Protein AF-A0A958NCA3-F1 (afdb_monomer_lite)

Radius of gyration: 17.88 Å; chains: 1; bounding box: 48×38×48 Å

Sequence (189 aa):
LIYPGIFGGVVDKSASILGFCKSLDVYLEKIFINKKFFNNLEKNGRQFQNLLHQLGLGGDSVDATRLLSQLQLSSVFDVSQFPFHKLKLIADEILSGRMLRHRFKSIDGLRAWGLILVLYSRKVIPNQSALVPFEGLSDIAIADIGKRMMILQDLRNPAAHRQTVFDMGAVVTVRKEVFSLLHLLTPKS

Secondary structure (DSSP, 8-state):
----SSS-TTS--HHHHHHHHHHHHHHHIIIIIIIIIHHHHHHHHHHHHHHHHHTTTTSSS--HHHHHHHTT-TTT--TTTS-HHHHHHHHHHHHTTHHHHSHHHHHTTTHHHHHHHHHHGGGTSTTPPPSS--TT--HHHHHHHHHHHHHHHHHHHHHHTT-SPPPHHHHHHHHHHHHHHHHHHS---

Foldseek 3Di:
DDDPPPDPQQDFCLVLLLVLLVVLLVCLCVPACVPFVLVLCVVPLVVLLVLCVLLVLPDPDHPQVSNCVLLVNVVPDDSVQQCSVLVSLLSCCSNVVVCNVPVVVSCVVSRLPNVLCQQSSCRNDPPGGRSTDDPPDDNNRSSVLSSLSSVSVVVSVCSVVVVDGDGVVVSVVSNVSSVVSVVVSDDDD

Structure (mmCIF, N/CA/C/O backbone):
data_AF-A0A958NCA3-F1
#
_entry.id   AF-A0A958NCA3-F1
#
loop_
_atom_site.group_PDB
_atom_site.id
_atom_site.type_symbol
_atom_site.label_atom_id
_atom_site.label_alt_id
_atom_site.label_comp_id
_atom_site.label_asym_id
_atom_site.label_entity_id
_atom_site.label_seq_id
_atom_site.pdbx_PDB_ins_code
_atom_site.Cartn_x
_atom_site.Cartn_y
_atom_site.Cartn_z
_atom_site.occupancy
_atom_site.B_iso_or_equiv
_atom_site.auth_seq_id
_atom_site.auth_comp_id
_atom_site.auth_asym_id
_atom_site.auth_atom_id
_atom_site.pdbx_PDB_model_num
ATOM 1 N N . LEU A 1 1 ? 27.061 11.768 -12.990 1.00 36.94 1 LEU A N 1
ATOM 2 C CA . LEU A 1 1 ? 27.813 10.774 -13.789 1.00 36.94 1 LEU A CA 1
ATOM 3 C C . LEU A 1 1 ? 26.827 9.980 -14.637 1.00 36.94 1 LEU A C 1
ATOM 5 O O . LEU A 1 1 ? 26.181 9.075 -14.130 1.00 36.94 1 LEU A O 1
ATOM 9 N N . ILE A 1 2 ? 26.643 10.386 -15.893 1.00 40.09 2 ILE A N 1
ATOM 10 C CA . ILE A 1 2 ? 25.838 9.673 -16.892 1.00 40.09 2 ILE A CA 1
ATOM 11 C C . ILE A 1 2 ? 26.829 9.307 -17.996 1.00 40.09 2 ILE A C 1
ATOM 13 O O . ILE A 1 2 ? 27.334 10.204 -18.660 1.00 40.09 2 ILE A O 1
ATOM 17 N N . TYR A 1 3 ? 27.144 8.021 -18.145 1.00 43.12 3 TYR A N 1
ATOM 18 C CA . TYR A 1 3 ? 27.859 7.490 -19.307 1.00 43.12 3 TYR A CA 1
ATOM 19 C C . TYR A 1 3 ? 26.818 6.837 -20.225 1.00 43.12 3 TYR A C 1
ATOM 21 O O . TYR A 1 3 ? 26.385 5.722 -19.931 1.00 43.12 3 TYR A O 1
ATOM 29 N N . PRO A 1 4 ? 26.373 7.498 -21.311 1.00 45.25 4 PRO A N 1
ATOM 30 C CA . PRO A 1 4 ? 25.358 6.941 -22.203 1.00 45.25 4 PRO A CA 1
ATOM 31 C C . PRO A 1 4 ? 25.935 5.960 -23.237 1.00 45.25 4 PRO A C 1
ATOM 33 O O . PRO A 1 4 ? 25.169 5.323 -23.946 1.00 45.25 4 PRO A O 1
ATOM 36 N N . GLY A 1 5 ? 27.264 5.836 -23.349 1.00 44.22 5 GLY A N 1
ATOM 37 C CA . GLY A 1 5 ? 27.909 5.151 -24.479 1.00 44.22 5 GLY A CA 1
ATOM 38 C C . GLY A 1 5 ? 28.296 3.682 -24.280 1.00 44.22 5 GLY A C 1
ATOM 39 O O . GLY A 1 5 ? 28.650 3.036 -25.256 1.00 44.22 5 GLY A O 1
ATOM 40 N N . ILE A 1 6 ? 28.264 3.138 -23.056 1.00 48.97 6 ILE A N 1
ATOM 41 C CA . ILE A 1 6 ? 28.823 1.792 -22.781 1.00 48.97 6 ILE A CA 1
ATOM 42 C C . ILE A 1 6 ? 27.760 0.686 -22.854 1.00 48.97 6 ILE A C 1
ATOM 44 O O . ILE A 1 6 ? 28.067 -0.465 -23.146 1.00 48.97 6 ILE A O 1
ATOM 48 N N . PHE A 1 7 ? 26.488 1.020 -22.644 1.00 48.41 7 PHE A N 1
ATOM 49 C CA . PHE A 1 7 ? 25.401 0.049 -22.700 1.00 48.41 7 PHE A CA 1
ATOM 50 C C . PHE A 1 7 ? 24.539 0.352 -23.922 1.00 48.41 7 PHE A C 1
ATOM 52 O O . PHE A 1 7 ? 23.691 1.241 -23.864 1.00 48.41 7 PHE A O 1
ATOM 59 N N . GLY A 1 8 ? 24.775 -0.371 -25.021 1.00 43.84 8 GLY A N 1
ATOM 60 C CA . GLY A 1 8 ? 23.938 -0.304 -26.221 1.00 43.84 8 GLY A CA 1
ATOM 61 C C . GLY A 1 8 ? 22.453 -0.530 -25.904 1.00 43.84 8 GLY A C 1
ATOM 62 O O . GLY A 1 8 ? 22.105 -1.034 -24.832 1.00 43.84 8 GLY A O 1
ATOM 63 N N . GLY A 1 9 ? 21.568 -0.187 -26.844 1.00 50.69 9 GLY A N 1
ATOM 64 C CA . GLY A 1 9 ? 20.101 -0.259 -26.703 1.00 50.69 9 GLY A CA 1
ATOM 65 C C . GLY A 1 9 ? 19.497 -1.645 -26.407 1.00 50.69 9 GLY A C 1
ATOM 66 O O . GLY A 1 9 ? 18.285 -1.789 -26.457 1.00 50.69 9 GLY A O 1
ATOM 67 N N . VAL A 1 10 ? 20.324 -2.648 -26.094 1.00 54.56 10 VAL A N 1
ATOM 68 C CA . VAL A 1 10 ? 19.975 -4.060 -25.856 1.00 54.56 10 VAL A CA 1
ATOM 69 C C . VAL A 1 10 ? 20.205 -4.476 -24.388 1.00 54.56 10 VAL A C 1
ATOM 71 O O . VAL A 1 10 ? 19.989 -5.624 -24.018 1.00 54.56 10 VAL A O 1
ATOM 74 N N . VAL A 1 11 ? 20.660 -3.570 -23.513 1.00 63.25 11 VAL A N 1
ATOM 75 C CA . VAL A 1 11 ? 20.931 -3.909 -22.103 1.00 63.25 11 VAL A CA 1
ATOM 76 C C . VAL A 1 11 ? 19.680 -3.760 -21.251 1.00 63.25 11 VAL A C 1
ATOM 78 O O . VAL A 1 11 ? 19.199 -2.642 -21.065 1.00 63.25 11 VAL A O 1
ATOM 81 N N . ASP A 1 12 ? 19.220 -4.876 -20.683 1.00 69.25 12 ASP A N 1
ATOM 82 C CA . ASP A 1 12 ? 18.083 -4.921 -19.765 1.00 69.25 12 ASP A CA 1
ATOM 83 C C . ASP A 1 12 ? 18.263 -3.941 -18.594 1.00 69.25 12 ASP A C 1
ATOM 85 O O . ASP A 1 12 ? 19.230 -3.996 -17.827 1.00 69.25 12 ASP A O 1
ATOM 89 N N . LYS A 1 13 ? 17.307 -3.018 -18.465 1.00 77.31 13 LYS A N 1
ATOM 90 C CA . LYS A 1 13 ? 17.281 -1.995 -17.417 1.00 77.31 13 LYS A CA 1
ATOM 91 C C . LYS A 1 13 ? 16.431 -2.381 -16.209 1.00 77.31 13 LYS A C 1
ATOM 93 O O . LYS A 1 13 ? 16.212 -1.538 -15.334 1.00 77.31 13 LYS A O 1
ATOM 98 N N . SER A 1 14 ? 16.016 -3.645 -16.099 1.00 80.62 14 SER A N 1
ATOM 99 C CA . SER A 1 14 ? 15.286 -4.186 -14.946 1.00 80.62 14 SER A CA 1
ATOM 100 C C . SER A 1 14 ? 15.934 -3.813 -13.611 1.00 80.62 14 SER A C 1
ATOM 102 O O . SER A 1 14 ? 15.245 -3.375 -12.694 1.00 80.62 14 SER A O 1
ATOM 104 N N . ALA A 1 15 ? 17.267 -3.872 -13.506 1.00 82.69 15 ALA A N 1
ATOM 105 C CA . ALA A 1 15 ? 17.984 -3.487 -12.286 1.00 82.69 15 ALA A CA 1
ATOM 106 C C . ALA A 1 15 ? 17.726 -2.024 -11.866 1.00 82.69 15 ALA A C 1
ATOM 108 O O . ALA A 1 15 ? 17.595 -1.735 -10.676 1.00 82.69 15 ALA A O 1
ATOM 109 N N . SER A 1 16 ? 17.601 -1.102 -12.825 1.00 84.19 16 SER A N 1
ATOM 110 C CA . SER A 1 16 ? 17.278 0.302 -12.548 1.00 84.19 16 SER A CA 1
ATOM 111 C C . SER A 1 16 ? 15.835 0.470 -12.072 1.00 84.19 16 SER A C 1
ATOM 113 O O . SER A 1 16 ? 15.602 1.180 -11.094 1.00 84.19 16 SER A O 1
ATOM 115 N N . ILE A 1 17 ? 14.877 -0.217 -12.707 1.00 84.50 17 ILE A N 1
ATOM 116 C CA . ILE A 1 17 ? 13.465 -0.234 -12.285 1.00 84.50 17 ILE A CA 1
ATOM 117 C C . ILE A 1 17 ? 13.345 -0.749 -10.846 1.00 84.50 17 ILE A C 1
ATOM 119 O O . ILE A 1 17 ? 12.720 -0.101 -10.002 1.00 84.50 17 ILE A O 1
ATOM 123 N N . LEU A 1 18 ? 14.011 -1.871 -10.545 1.00 83.81 18 LEU A N 1
ATOM 124 C CA . LEU A 1 18 ? 14.068 -2.454 -9.204 1.00 83.81 18 LEU A CA 1
ATOM 125 C C . LEU A 1 18 ? 14.658 -1.475 -8.182 1.00 83.81 18 LEU A C 1
ATOM 127 O O . LEU A 1 18 ? 14.093 -1.315 -7.102 1.00 83.81 18 LEU A O 1
ATOM 131 N N . GLY A 1 19 ? 15.757 -0.799 -8.526 1.00 83.62 19 GLY A N 1
ATOM 132 C CA . GLY A 1 19 ? 16.418 0.174 -7.653 1.00 83.62 19 GLY A CA 1
ATOM 133 C C . GLY A 1 19 ? 15.531 1.368 -7.288 1.00 83.62 19 GLY A C 1
ATOM 134 O O . GLY A 1 19 ? 15.454 1.751 -6.116 1.00 83.62 19 GLY A O 1
ATOM 135 N N . PHE A 1 20 ? 14.813 1.934 -8.264 1.00 86.12 20 PHE A N 1
ATOM 136 C CA . PHE A 1 20 ? 13.888 3.042 -8.009 1.00 86.12 20 PHE A CA 1
ATOM 137 C C . PHE A 1 20 ? 12.702 2.608 -7.145 1.00 86.12 20 PHE A C 1
ATOM 139 O O . PHE A 1 20 ? 12.427 3.251 -6.132 1.00 86.12 20 PHE A O 1
ATOM 146 N N . CYS A 1 21 ? 12.054 1.488 -7.475 1.00 84.19 21 CYS A N 1
ATOM 147 C CA . CYS A 1 21 ? 10.933 0.981 -6.680 1.00 84.19 21 CYS A CA 1
ATOM 148 C C . CYS A 1 21 ? 11.369 0.655 -5.241 1.00 84.19 21 CYS A C 1
ATOM 150 O O . CYS A 1 21 ? 10.704 1.049 -4.284 1.00 84.19 21 CYS A O 1
ATOM 152 N N . LYS A 1 22 ? 12.549 0.039 -5.065 1.00 81.94 22 LYS A N 1
ATOM 153 C CA . LYS A 1 22 ? 13.079 -0.287 -3.734 1.00 81.94 22 LYS A CA 1
ATOM 154 C C . LYS A 1 22 ? 13.387 0.956 -2.900 1.00 81.94 22 LYS A C 1
ATOM 156 O O . LYS A 1 22 ? 13.281 0.912 -1.678 1.00 81.94 22 LYS A O 1
ATOM 161 N N . SER A 1 23 ? 13.750 2.068 -3.534 1.00 82.12 23 SER A N 1
ATOM 162 C CA . SER A 1 23 ? 14.009 3.328 -2.831 1.00 82.12 23 SER A CA 1
ATOM 163 C C . SER A 1 23 ? 12.732 3.894 -2.198 1.00 82.12 23 SER A C 1
ATOM 165 O O . SER A 1 23 ? 12.762 4.320 -1.043 1.00 82.12 23 SER A O 1
ATOM 167 N N . LEU A 1 24 ? 11.599 3.824 -2.909 1.00 80.25 24 LEU A N 1
ATOM 168 C CA . LEU A 1 24 ? 10.286 4.179 -2.363 1.00 80.25 24 LEU A CA 1
ATOM 169 C C . LEU A 1 24 ? 9.891 3.251 -1.203 1.00 80.25 24 LEU A C 1
ATOM 171 O O . LEU A 1 24 ? 9.463 3.727 -0.152 1.00 80.25 24 LEU A O 1
ATOM 175 N N . ASP A 1 25 ? 10.112 1.943 -1.356 1.00 77.62 25 ASP A N 1
ATOM 176 C CA . ASP A 1 25 ? 9.843 0.956 -0.304 1.00 77.62 25 ASP A CA 1
ATOM 177 C C . ASP A 1 25 ? 10.636 1.236 0.977 1.00 77.62 25 ASP A C 1
ATOM 179 O O . ASP A 1 25 ? 10.085 1.187 2.076 1.00 77.62 25 ASP A O 1
ATOM 183 N N . VAL A 1 26 ? 11.936 1.514 0.844 1.00 79.25 26 VAL A N 1
ATOM 184 C CA . VAL A 1 26 ? 12.819 1.813 1.981 1.00 79.25 26 VAL A CA 1
ATOM 185 C C . VAL A 1 26 ? 12.400 3.113 2.660 1.00 79.25 26 VAL A C 1
ATOM 187 O O . VAL A 1 26 ? 12.429 3.197 3.889 1.00 79.25 26 VAL A O 1
ATOM 190 N N . TYR A 1 27 ? 11.996 4.121 1.885 1.00 79.56 27 TYR A N 1
ATOM 191 C CA . TYR A 1 27 ? 11.490 5.374 2.432 1.00 79.56 27 TYR A CA 1
ATOM 192 C C . TYR A 1 27 ? 10.228 5.147 3.274 1.00 79.56 27 TYR A C 1
ATOM 194 O O . TYR A 1 27 ? 10.189 5.531 4.445 1.00 79.56 27 TYR A O 1
ATOM 202 N N . LEU A 1 28 ? 9.226 4.463 2.715 1.00 76.12 28 LEU A N 1
ATOM 203 C CA . LEU A 1 28 ? 7.973 4.160 3.408 1.00 76.12 28 LEU A CA 1
ATOM 204 C C . LEU A 1 28 ? 8.197 3.316 4.661 1.00 76.12 28 LEU A C 1
ATOM 206 O O . LEU A 1 28 ? 7.620 3.602 5.711 1.00 76.12 28 LEU A O 1
ATOM 210 N N . GLU A 1 29 ? 9.076 2.319 4.573 1.00 76.62 29 GLU A N 1
ATOM 211 C CA . GLU A 1 29 ? 9.453 1.483 5.708 1.00 76.62 29 GLU A CA 1
ATOM 212 C C . GLU A 1 29 ? 10.045 2.316 6.851 1.00 76.62 29 GLU A C 1
ATOM 214 O O . GLU A 1 29 ? 9.583 2.238 7.993 1.00 76.62 29 GLU A O 1
ATOM 219 N N . LYS A 1 30 ? 11.044 3.150 6.544 1.00 76.19 30 LYS A N 1
ATOM 220 C CA . LYS A 1 30 ? 11.762 3.940 7.551 1.00 76.19 30 LYS A CA 1
ATOM 221 C C . LYS A 1 30 ? 10.918 5.057 8.150 1.00 76.19 30 LYS A C 1
ATOM 223 O O . LYS A 1 30 ? 11.012 5.306 9.352 1.00 76.19 30 LYS A O 1
ATOM 228 N N . ILE A 1 31 ? 10.152 5.764 7.325 1.00 73.19 31 ILE A N 1
ATOM 229 C CA . ILE A 1 31 ? 9.447 6.975 7.750 1.00 73.19 31 ILE A CA 1
ATOM 230 C C . ILE A 1 31 ? 8.077 6.646 8.316 1.00 73.19 31 ILE A C 1
ATOM 232 O O . ILE A 1 31 ? 7.736 7.142 9.387 1.00 73.19 31 ILE A O 1
ATOM 236 N N . PHE A 1 32 ? 7.303 5.803 7.639 1.00 74.44 32 PHE A N 1
ATOM 237 C CA . PHE A 1 32 ? 5.927 5.560 8.040 1.00 74.44 32 PHE A CA 1
ATOM 238 C C . PHE A 1 32 ? 5.779 4.272 8.839 1.00 74.44 32 PHE A C 1
ATOM 240 O O . PHE A 1 32 ? 5.205 4.280 9.929 1.00 74.44 32 PHE A O 1
ATOM 247 N N . ILE A 1 33 ? 6.297 3.157 8.325 1.00 75.81 33 ILE A N 1
ATOM 248 C CA . ILE A 1 33 ? 5.959 1.851 8.887 1.00 75.81 33 ILE A CA 1
ATOM 249 C C . ILE A 1 33 ? 6.593 1.660 10.269 1.00 75.81 33 ILE A C 1
ATOM 251 O O . ILE A 1 33 ? 5.894 1.385 11.246 1.00 75.81 33 ILE A O 1
ATOM 255 N N . ASN A 1 34 ? 7.901 1.891 10.374 1.00 75.38 34 ASN A N 1
ATOM 256 C CA . ASN A 1 34 ? 8.626 1.699 11.628 1.00 75.38 34 ASN A CA 1
ATOM 257 C C . ASN A 1 34 ? 8.294 2.758 12.685 1.00 75.38 34 ASN A C 1
ATOM 259 O O . ASN A 1 34 ? 8.279 2.443 13.870 1.00 75.38 34 ASN A O 1
ATOM 263 N N . LYS A 1 35 ? 8.005 4.004 12.285 1.00 75.00 35 LYS A N 1
ATOM 264 C CA . LYS A 1 35 ? 7.755 5.095 13.245 1.00 75.00 35 LYS A CA 1
ATOM 265 C C . LYS A 1 35 ? 6.288 5.267 13.625 1.00 75.00 35 LYS A C 1
ATOM 267 O O . LYS A 1 35 ? 6.004 5.607 14.770 1.00 75.00 35 LYS A O 1
ATOM 272 N N . LYS A 1 36 ? 5.357 5.091 12.684 1.00 77.38 36 LYS A N 1
ATOM 273 C CA . LYS A 1 36 ? 3.929 5.361 12.908 1.00 77.38 36 LYS A CA 1
ATOM 274 C C . LYS A 1 36 ? 3.119 4.074 12.990 1.00 77.38 36 LYS A C 1
ATOM 276 O O . LYS A 1 36 ? 2.445 3.865 13.996 1.00 77.38 36 LYS A O 1
ATOM 281 N N . PHE A 1 37 ? 3.192 3.209 11.979 1.00 80.50 37 PHE A N 1
ATOM 282 C CA . PHE A 1 37 ? 2.320 2.032 11.904 1.00 80.50 37 PHE A CA 1
ATOM 283 C C . PHE A 1 37 ? 2.551 1.059 13.062 1.00 80.50 37 PHE A C 1
ATOM 285 O O . PHE A 1 37 ? 1.615 0.779 13.804 1.00 80.50 37 PHE A O 1
ATOM 292 N N . PHE A 1 38 ? 3.785 0.588 13.269 1.00 81.44 38 PHE A N 1
ATOM 293 C CA . PHE A 1 38 ? 4.045 -0.411 14.308 1.00 81.44 38 PHE A CA 1
ATOM 294 C C . PHE A 1 38 ? 3.796 0.089 15.720 1.00 81.44 38 PHE A C 1
ATOM 296 O O . PHE A 1 38 ? 3.167 -0.609 16.508 1.00 81.44 38 PHE A O 1
ATOM 303 N N . ASN A 1 39 ? 4.206 1.321 16.008 1.00 82.94 39 ASN A N 1
ATOM 304 C CA . ASN A 1 39 ? 3.958 1.936 17.306 1.00 82.94 39 ASN A CA 1
ATOM 305 C C . ASN A 1 39 ? 2.456 2.014 17.624 1.00 82.94 39 ASN A C 1
ATOM 307 O O . ASN A 1 39 ? 2.062 1.814 18.770 1.00 82.94 39 ASN A O 1
ATOM 311 N N . ASN A 1 40 ? 1.609 2.277 16.624 1.00 82.56 40 ASN A N 1
ATOM 312 C CA . ASN A 1 40 ? 0.157 2.252 16.806 1.00 82.56 40 ASN A CA 1
ATOM 313 C C . ASN A 1 40 ? -0.397 0.828 16.864 1.00 82.56 40 ASN A C 1
ATOM 315 O O . ASN A 1 40 ? -1.275 0.568 17.678 1.00 82.56 40 ASN A O 1
ATOM 319 N N . LEU A 1 41 ? 0.111 -0.097 16.048 1.00 83.75 41 LEU A N 1
ATOM 320 C CA . LEU A 1 41 ? -0.332 -1.490 16.054 1.00 83.75 41 LEU A CA 1
ATOM 321 C C . LEU A 1 41 ? -0.046 -2.176 17.398 1.00 83.75 41 LEU A C 1
ATOM 323 O O . LEU A 1 41 ? -0.879 -2.929 17.886 1.00 83.75 41 LEU A O 1
ATOM 327 N N . GLU A 1 42 ? 1.097 -1.895 18.022 1.00 86.50 42 GLU A N 1
ATOM 328 C CA . GLU A 1 42 ? 1.432 -2.401 19.358 1.00 86.50 42 GLU A CA 1
ATOM 329 C C . GLU A 1 42 ? 0.501 -1.845 20.437 1.00 86.50 42 GLU A C 1
ATOM 331 O O . GLU A 1 42 ? -0.006 -2.598 21.265 1.00 86.50 42 GLU A O 1
ATOM 336 N N . LYS A 1 43 ? 0.246 -0.531 20.412 1.00 86.19 43 LYS A N 1
ATOM 337 C CA . LYS A 1 43 ? -0.593 0.146 21.414 1.00 86.19 43 LYS A CA 1
ATOM 338 C C . LYS A 1 43 ? -2.076 -0.186 21.259 1.00 86.19 43 LYS A C 1
ATOM 340 O O . LYS A 1 43 ? -2.781 -0.342 22.249 1.00 86.19 43 LYS A O 1
ATOM 345 N N . ASN A 1 44 ? -2.539 -0.310 20.017 1.00 84.75 44 ASN A N 1
ATOM 346 C CA . ASN A 1 44 ? -3.953 -0.376 19.659 1.00 84.75 44 ASN A CA 1
ATOM 347 C C . ASN A 1 44 ? -4.329 -1.690 18.956 1.00 84.75 44 ASN A C 1
ATOM 349 O O . ASN A 1 44 ? -5.348 -1.747 18.271 1.00 84.75 44 ASN A O 1
ATOM 353 N N . GLY A 1 45 ? -3.545 -2.762 19.108 1.00 85.62 45 GLY A N 1
ATOM 354 C CA . GLY A 1 45 ? -3.705 -4.003 18.336 1.00 85.62 45 GLY A CA 1
ATOM 355 C C . GLY A 1 45 ? -5.124 -4.585 18.339 1.00 85.62 45 GLY A C 1
ATOM 356 O O . GLY A 1 45 ? -5.621 -4.997 17.295 1.00 85.62 45 GLY A O 1
ATOM 357 N N . ARG A 1 46 ? -5.834 -4.527 19.474 1.00 86.88 46 ARG A N 1
ATOM 358 C CA . ARG A 1 46 ? -7.247 -4.952 19.556 1.00 86.88 46 ARG A CA 1
ATOM 359 C C . ARG A 1 46 ? -8.177 -4.105 18.684 1.00 86.88 46 ARG A C 1
ATOM 361 O O . ARG A 1 46 ? -9.078 -4.641 18.054 1.00 86.88 46 ARG A O 1
ATOM 368 N N . GLN A 1 47 ? -7.955 -2.792 18.623 1.00 85.31 47 GLN A N 1
ATOM 369 C CA . GLN A 1 47 ? -8.746 -1.898 17.773 1.00 85.31 47 GLN A CA 1
ATOM 370 C C . GLN A 1 47 ? -8.509 -2.206 16.292 1.00 85.31 47 GLN A C 1
ATOM 372 O O . GLN A 1 47 ? -9.465 -2.241 15.523 1.00 85.31 47 GLN A O 1
ATOM 377 N N . PHE A 1 48 ? -7.264 -2.513 15.909 1.00 85.00 48 PHE A N 1
ATOM 378 C CA . PHE A 1 48 ? -6.950 -2.993 14.562 1.00 85.00 48 PHE A CA 1
ATOM 379 C C . PHE A 1 48 ? -7.689 -4.293 14.235 1.00 85.00 48 PHE A C 1
ATOM 381 O O . PHE A 1 48 ? -8.312 -4.389 13.184 1.00 85.00 48 PHE A O 1
ATOM 388 N N . GLN A 1 49 ? -7.657 -5.283 15.128 1.00 86.88 49 GLN A N 1
ATOM 389 C CA . GLN A 1 49 ? -8.345 -6.558 14.908 1.00 86.88 49 GLN A CA 1
ATOM 390 C C . GLN A 1 49 ? -9.861 -6.369 14.766 1.00 86.88 49 GLN A C 1
ATOM 392 O O . GLN A 1 49 ? -10.450 -6.864 13.807 1.00 86.88 49 GLN A O 1
ATOM 397 N N . ASN A 1 50 ? -10.482 -5.586 15.652 1.00 86.56 50 ASN A N 1
ATOM 398 C CA . ASN A 1 50 ? -11.913 -5.278 15.585 1.00 86.56 50 ASN A CA 1
ATOM 399 C C . ASN A 1 50 ? -12.294 -4.613 14.258 1.00 86.56 50 ASN A C 1
ATOM 401 O O . ASN A 1 50 ? -13.284 -4.990 13.635 1.00 86.56 50 ASN A O 1
ATOM 405 N N . LEU A 1 51 ? -11.483 -3.660 13.804 1.00 85.81 51 LEU A N 1
ATOM 406 C CA . LEU A 1 51 ? -11.688 -2.966 12.540 1.00 85.81 51 LEU A CA 1
ATOM 407 C C . LEU A 1 51 ? -11.603 -3.917 11.338 1.00 85.81 51 LEU A C 1
ATOM 409 O O . LEU A 1 51 ? -12.452 -3.877 10.451 1.00 85.81 51 LEU A O 1
ATOM 413 N N . LEU A 1 52 ? -10.623 -4.823 11.328 1.00 86.69 52 LEU A N 1
ATOM 414 C CA . LEU A 1 52 ? -10.497 -5.843 10.283 1.00 86.69 52 LEU A CA 1
ATOM 415 C C . LEU A 1 52 ? -11.687 -6.812 10.275 1.00 86.69 52 LEU A C 1
ATOM 417 O O . LEU A 1 52 ? -12.168 -7.181 9.202 1.00 86.69 52 LEU A O 1
ATOM 421 N N . HIS A 1 53 ? -12.203 -7.188 11.447 1.00 87.38 53 HIS A N 1
ATOM 422 C CA . HIS A 1 53 ? -13.416 -7.999 11.551 1.00 87.38 53 HIS A CA 1
ATOM 423 C C . HIS A 1 53 ? -14.655 -7.264 11.026 1.00 87.38 53 HIS A C 1
ATOM 425 O O . HIS A 1 53 ? -15.425 -7.855 10.273 1.00 87.38 53 HIS A O 1
ATOM 431 N N . GLN A 1 54 ? -14.827 -5.976 11.337 1.00 85.62 54 GLN A N 1
ATOM 432 C CA . GLN A 1 54 ? -15.937 -5.158 10.820 1.00 85.62 54 GLN A CA 1
ATOM 433 C C . GLN A 1 54 ? -15.904 -5.010 9.294 1.00 85.62 54 GLN A C 1
ATOM 435 O O . GLN A 1 54 ? -16.941 -5.061 8.625 1.00 85.62 54 GLN A O 1
ATOM 440 N N . LEU A 1 55 ? -14.701 -4.899 8.730 1.00 83.88 55 LEU A N 1
ATOM 441 C CA . LEU A 1 55 ? -14.481 -4.918 7.286 1.00 83.88 55 LEU A CA 1
ATOM 442 C C . LEU A 1 55 ? -14.745 -6.298 6.656 1.00 83.88 55 LEU A C 1
ATOM 444 O O . LEU A 1 55 ? -14.797 -6.425 5.436 1.00 83.88 55 LEU A O 1
ATOM 448 N N . GLY A 1 56 ? -14.962 -7.344 7.458 1.00 86.62 56 GLY A N 1
ATOM 449 C CA . GLY A 1 56 ? -15.152 -8.719 6.992 1.00 86.62 56 GLY A CA 1
ATOM 450 C C . GLY A 1 56 ? -13.872 -9.367 6.467 1.00 86.62 56 GLY A C 1
ATOM 451 O O . GLY A 1 56 ? -13.935 -10.361 5.756 1.00 86.62 56 GLY A O 1
ATOM 452 N N . LEU A 1 57 ? -12.701 -8.830 6.820 1.00 86.81 57 LEU A N 1
ATOM 453 C CA . LEU A 1 57 ? -11.408 -9.353 6.371 1.00 86.81 57 LEU A CA 1
ATOM 454 C C . LEU A 1 57 ? -10.941 -10.575 7.167 1.00 86.81 57 LEU A C 1
ATOM 456 O O . LEU A 1 57 ? -9.927 -11.167 6.819 1.00 86.81 57 LEU A O 1
ATOM 460 N N . GLY A 1 58 ? -11.670 -10.974 8.212 1.00 83.56 58 GLY A N 1
ATOM 461 C CA . GLY A 1 58 ? -11.380 -12.181 8.990 1.00 83.56 58 GLY A CA 1
ATOM 462 C C . GLY A 1 58 ? -11.938 -13.483 8.404 1.00 83.56 58 GLY A C 1
ATOM 463 O O . GLY A 1 58 ? -11.559 -14.543 8.884 1.00 83.56 58 GLY A O 1
ATOM 464 N N . GLY A 1 59 ? -12.819 -13.424 7.399 1.00 81.94 59 GLY A N 1
ATOM 465 C CA . GLY A 1 59 ? -13.429 -14.610 6.781 1.00 81.94 59 GLY A CA 1
ATOM 466 C C . GLY A 1 59 ? -12.611 -15.204 5.629 1.00 81.94 59 GLY A C 1
ATOM 467 O O . GLY A 1 59 ? -11.617 -14.617 5.201 1.00 81.94 59 GLY A O 1
ATOM 468 N N . ASP A 1 60 ? -13.054 -16.350 5.104 1.00 80.44 60 ASP A N 1
ATOM 469 C CA . ASP A 1 60 ? -12.392 -17.057 3.990 1.00 80.44 60 ASP A CA 1
ATOM 470 C C . ASP A 1 60 ? -12.542 -16.344 2.638 1.00 80.44 60 ASP A C 1
ATOM 472 O O . ASP A 1 60 ? -11.734 -16.532 1.731 1.00 80.44 60 ASP A O 1
ATOM 476 N N . SER A 1 61 ? -13.563 -15.495 2.499 1.00 81.38 61 SER A N 1
ATOM 477 C CA . SER A 1 61 ? -13.812 -14.707 1.292 1.00 81.38 61 SER A CA 1
ATOM 478 C C . SER A 1 61 ? -14.035 -13.235 1.625 1.00 81.38 61 SER A C 1
ATOM 480 O O . SER A 1 61 ? -14.531 -12.884 2.697 1.00 81.38 61 SER A O 1
ATOM 482 N N . VAL A 1 62 ? -13.637 -12.364 0.695 1.00 82.06 62 VAL A N 1
ATOM 483 C CA . VAL A 1 62 ? -13.798 -10.912 0.809 1.00 82.06 62 VAL A CA 1
ATOM 484 C C . VAL A 1 62 ? -14.883 -10.464 -0.161 1.00 82.06 62 VAL A C 1
ATOM 486 O O . VAL A 1 62 ? -14.719 -10.587 -1.373 1.00 82.06 62 VAL A O 1
ATOM 489 N N . ASP A 1 63 ? -15.969 -9.900 0.367 1.00 88.19 63 ASP A N 1
ATOM 490 C CA . ASP A 1 63 ? -16.956 -9.179 -0.442 1.00 88.19 63 ASP A CA 1
ATOM 491 C C . ASP A 1 63 ? -16.346 -7.854 -0.921 1.00 88.19 63 ASP A C 1
ATOM 493 O O . ASP A 1 63 ? -16.298 -6.856 -0.194 1.00 88.19 63 ASP A O 1
ATOM 497 N N . ALA A 1 64 ? -15.827 -7.884 -2.145 1.00 85.19 64 ALA A N 1
ATOM 498 C CA . ALA A 1 64 ? -15.065 -6.805 -2.750 1.00 85.19 64 ALA A CA 1
ATOM 499 C C . ALA A 1 64 ? -15.870 -5.506 -2.917 1.00 85.19 64 ALA A C 1
ATOM 501 O O . ALA A 1 64 ? -15.372 -4.418 -2.612 1.00 85.19 64 ALA A O 1
ATOM 502 N N . THR A 1 65 ? -17.120 -5.616 -3.370 1.00 88.00 65 THR A N 1
ATOM 503 C CA . THR A 1 65 ? -18.001 -4.466 -3.615 1.00 88.00 65 THR A CA 1
ATOM 504 C C . THR A 1 65 ? -18.374 -3.791 -2.303 1.00 88.00 65 THR A C 1
ATOM 506 O O . THR A 1 65 ? -18.227 -2.573 -2.164 1.00 88.00 65 THR A O 1
ATOM 509 N N . ARG A 1 66 ? -18.793 -4.582 -1.304 1.00 87.88 66 ARG A N 1
ATOM 510 C CA . ARG A 1 66 ? -19.115 -4.066 0.031 1.00 87.88 66 ARG A CA 1
ATOM 511 C C . ARG A 1 66 ? -17.904 -3.394 0.665 1.00 87.88 66 ARG A C 1
ATOM 513 O O . ARG A 1 66 ? -18.030 -2.302 1.213 1.00 87.88 66 ARG A O 1
ATOM 520 N N . LEU A 1 67 ? -16.732 -4.016 0.563 1.00 85.25 67 LEU A N 1
ATOM 521 C CA . LEU A 1 67 ? -15.507 -3.497 1.158 1.00 85.25 67 LEU A CA 1
ATOM 522 C C . LEU A 1 67 ? -15.076 -2.161 0.538 1.00 85.25 67 LEU A C 1
ATOM 524 O O . LEU A 1 67 ? -14.771 -1.227 1.277 1.00 85.25 67 LEU A O 1
ATOM 528 N N . LEU A 1 68 ? -15.106 -2.019 -0.791 1.00 83.88 68 LEU A N 1
ATOM 529 C CA . LEU A 1 68 ? -14.814 -0.732 -1.439 1.00 83.88 68 LEU A CA 1
ATOM 530 C C . LEU A 1 68 ? -15.790 0.364 -1.012 1.00 83.88 68 LEU A C 1
ATOM 532 O O . LEU A 1 68 ? -15.363 1.491 -0.749 1.00 83.88 68 LEU A O 1
ATOM 536 N N . SER A 1 69 ? -17.075 0.027 -0.886 1.00 83.56 69 SER A N 1
ATOM 537 C CA . SER A 1 69 ? -18.086 0.965 -0.399 1.00 83.56 69 SER A CA 1
ATOM 538 C C . SER A 1 69 ? -17.823 1.381 1.051 1.00 83.56 69 SER A C 1
ATOM 540 O O . SER A 1 69 ? -17.897 2.568 1.362 1.00 83.56 69 SER A O 1
ATOM 542 N N . GLN A 1 70 ? -17.484 0.437 1.937 1.00 81.88 70 GLN A N 1
ATOM 543 C CA . GLN A 1 70 ? -17.177 0.719 3.346 1.00 81.88 70 GLN A CA 1
ATOM 544 C C . GLN A 1 70 ? -15.922 1.584 3.509 1.00 81.88 70 GLN A C 1
ATOM 546 O O . GLN A 1 70 ? -15.875 2.447 4.383 1.00 81.88 70 GLN A O 1
ATOM 551 N N . LEU A 1 71 ? -14.923 1.388 2.647 1.00 78.38 71 LEU A N 1
ATOM 552 C CA . LEU A 1 71 ? -13.708 2.203 2.613 1.00 78.38 71 LEU A CA 1
ATOM 553 C C . LEU A 1 71 ? -13.908 3.553 1.896 1.00 78.38 71 LEU A C 1
ATOM 555 O O . LEU A 1 71 ? -12.991 4.371 1.892 1.00 78.38 71 LEU A O 1
ATOM 559 N N . GLN A 1 72 ? -15.089 3.800 1.311 1.00 77.81 72 GLN A N 1
ATOM 560 C CA . GLN A 1 72 ? -15.402 4.970 0.476 1.00 77.81 72 GLN A CA 1
ATOM 561 C C . GLN A 1 72 ? -14.437 5.139 -0.709 1.00 77.81 72 GLN A C 1
ATOM 563 O O . GLN A 1 72 ? -14.047 6.249 -1.066 1.00 77.81 72 GLN A O 1
ATOM 568 N N . LEU A 1 73 ? -14.044 4.020 -1.315 1.00 77.50 73 LEU A N 1
ATOM 569 C CA . LEU A 1 73 ? -13.070 3.964 -2.406 1.00 77.50 73 LEU A CA 1
ATOM 570 C C . LEU A 1 73 ? -13.698 3.719 -3.781 1.00 77.50 73 LEU A C 1
ATOM 572 O O . LEU A 1 73 ? -12.985 3.719 -4.782 1.00 77.50 73 LEU A O 1
ATOM 576 N N . SER A 1 74 ? -15.020 3.556 -3.844 1.00 81.31 74 SER A N 1
ATOM 577 C CA . SER A 1 74 ? -15.758 3.247 -5.076 1.00 81.31 74 SER A CA 1
ATOM 578 C C . SER A 1 74 ? -15.646 4.317 -6.169 1.00 81.31 74 SER A C 1
ATOM 580 O O . SER A 1 74 ? -15.915 4.022 -7.323 1.00 81.31 74 SER A O 1
ATOM 582 N N . SER A 1 75 ? -15.256 5.553 -5.837 1.00 80.25 75 SER A N 1
ATOM 583 C CA . SER A 1 75 ? -15.000 6.614 -6.825 1.00 80.25 75 SER A CA 1
ATOM 584 C C . SER A 1 75 ? -13.571 6.611 -7.381 1.00 80.25 75 SER A C 1
ATOM 586 O O . SER A 1 75 ? -13.285 7.346 -8.324 1.00 80.25 75 SER A O 1
ATOM 588 N N . VAL A 1 76 ? -12.664 5.824 -6.792 1.00 74.94 76 VAL A N 1
ATOM 589 C CA . VAL A 1 76 ? -11.230 5.808 -7.134 1.00 74.94 76 VAL A CA 1
ATOM 590 C C . VAL A 1 76 ? -10.800 4.468 -7.731 1.00 74.94 76 VAL A C 1
ATOM 592 O O . VAL A 1 76 ? -9.919 4.432 -8.601 1.00 74.94 76 VAL A O 1
ATOM 595 N N . PHE A 1 77 ? -11.416 3.378 -7.269 1.00 77.31 77 PHE A N 1
ATOM 596 C CA . PHE A 1 77 ? -11.093 2.016 -7.665 1.00 77.31 77 PHE A CA 1
ATOM 597 C C . PHE A 1 77 ? -12.321 1.250 -8.134 1.00 77.31 77 PHE A C 1
ATOM 599 O O . PHE A 1 77 ? -13.340 1.200 -7.444 1.00 77.31 77 PHE A O 1
ATOM 606 N N . ASP A 1 78 ? -12.137 0.537 -9.240 1.00 84.25 78 ASP A N 1
ATOM 607 C CA . ASP A 1 78 ? -12.988 -0.590 -9.593 1.00 84.25 78 ASP A CA 1
ATOM 608 C C . ASP A 1 78 ? -12.594 -1.835 -8.786 1.00 84.25 78 ASP A C 1
ATOM 610 O O . ASP A 1 78 ? -11.446 -1.996 -8.359 1.00 84.25 78 ASP A O 1
ATOM 614 N N . VAL A 1 79 ? -13.529 -2.777 -8.645 1.00 83.62 79 VAL A N 1
ATOM 615 C CA . VAL A 1 79 ? -13.287 -4.073 -7.984 1.00 83.62 79 VAL A CA 1
ATOM 616 C C . VAL A 1 79 ? -12.106 -4.827 -8.615 1.00 83.62 79 VAL A C 1
ATOM 618 O O . VAL A 1 79 ? -11.312 -5.442 -7.915 1.00 83.62 79 VAL A O 1
ATOM 621 N N . SER A 1 80 ? -11.923 -4.755 -9.931 1.00 81.75 80 SER A N 1
ATOM 622 C CA . SER A 1 80 ? -10.795 -5.421 -10.599 1.00 81.75 80 SER A CA 1
ATOM 623 C C . SER A 1 80 ? -9.440 -4.758 -10.325 1.00 81.75 80 SER A C 1
ATOM 625 O O . SER A 1 80 ? -8.402 -5.396 -10.478 1.00 81.75 80 SER A O 1
ATOM 627 N N . GLN A 1 81 ? -9.440 -3.485 -9.930 1.00 76.38 81 GLN A N 1
ATOM 628 C CA . GLN A 1 81 ? -8.231 -2.688 -9.729 1.00 76.38 81 GLN A CA 1
ATOM 629 C C . GLN A 1 81 ? -7.768 -2.693 -8.277 1.00 76.38 81 GLN A C 1
ATOM 631 O O . GLN A 1 81 ? -6.609 -2.396 -8.007 1.00 76.38 81 GLN A O 1
ATOM 636 N N . PHE A 1 82 ? -8.652 -2.989 -7.327 1.00 77.38 82 PHE A N 1
ATOM 637 C CA . PHE A 1 82 ? -8.297 -2.949 -5.918 1.00 77.38 82 PHE A CA 1
ATOM 638 C C . PHE A 1 82 ? -7.616 -4.262 -5.476 1.00 77.38 82 PHE A C 1
ATOM 640 O O . PHE A 1 82 ? -8.121 -5.352 -5.749 1.00 77.38 82 PHE A O 1
ATOM 647 N N . PRO A 1 83 ? -6.471 -4.222 -4.770 1.00 76.12 83 PRO A N 1
ATOM 648 C CA . PRO A 1 83 ? -5.657 -5.409 -4.512 1.00 76.12 83 PRO A CA 1
ATOM 649 C C . PRO A 1 83 ? -6.136 -6.181 -3.274 1.00 76.12 83 PRO A C 1
ATOM 651 O O . PRO A 1 83 ? -5.415 -6.318 -2.280 1.00 76.12 83 PRO A O 1
ATOM 654 N N . PHE A 1 84 ? -7.350 -6.733 -3.347 1.00 80.31 84 PHE A N 1
ATOM 655 C CA . PHE A 1 84 ? -8.008 -7.458 -2.252 1.00 80.31 84 PHE A CA 1
ATOM 656 C C . PHE A 1 84 ? -7.168 -8.592 -1.664 1.00 80.31 84 PHE A C 1
ATOM 658 O O . PHE A 1 84 ? -7.145 -8.774 -0.451 1.00 80.31 84 PHE A O 1
ATOM 665 N N . HIS A 1 85 ? -6.426 -9.321 -2.498 1.00 79.12 85 HIS A N 1
ATOM 666 C CA . HIS A 1 85 ? -5.539 -10.388 -2.035 1.00 79.12 85 HIS A CA 1
ATOM 667 C C . HIS A 1 85 ? -4.444 -9.867 -1.090 1.00 79.12 85 HIS A C 1
ATOM 669 O O . HIS A 1 85 ? -4.231 -10.420 -0.015 1.00 79.12 85 HIS A O 1
ATOM 675 N N . LYS A 1 86 ? -3.765 -8.769 -1.455 1.00 78.12 86 LYS A N 1
ATOM 676 C CA . LYS A 1 86 ? -2.705 -8.189 -0.610 1.00 78.12 86 LYS A CA 1
ATOM 677 C C . LYS A 1 86 ? -3.279 -7.652 0.689 1.00 78.12 86 LYS A C 1
ATOM 679 O O . LYS A 1 86 ? -2.665 -7.775 1.743 1.00 78.12 86 LYS A O 1
ATOM 684 N N . LEU A 1 87 ? -4.472 -7.083 0.597 1.00 80.31 87 LEU A N 1
ATOM 685 C CA . LEU A 1 87 ? -5.225 -6.648 1.749 1.00 80.31 87 LEU A CA 1
ATOM 686 C C . LEU A 1 87 ? -5.529 -7.818 2.701 1.00 80.31 87 LEU A C 1
ATOM 688 O O . LEU A 1 87 ? -5.209 -7.744 3.887 1.00 80.31 87 LEU A O 1
ATOM 692 N N . LYS A 1 88 ? -6.076 -8.916 2.183 1.00 83.25 88 LYS A N 1
ATOM 693 C CA . LYS A 1 88 ? -6.375 -10.112 2.972 1.00 83.25 88 LYS A CA 1
ATOM 694 C C . LYS A 1 88 ? -5.127 -10.659 3.672 1.00 83.25 88 LYS A C 1
ATOM 696 O O . LYS A 1 88 ? -5.164 -10.853 4.882 1.00 83.25 88 LYS A O 1
ATOM 701 N N . LEU A 1 89 ? -3.996 -10.758 2.968 1.00 83.12 89 LEU A N 1
ATOM 702 C CA . LEU A 1 89 ? -2.721 -11.175 3.569 1.00 83.12 89 LEU A CA 1
ATOM 703 C C . LEU A 1 89 ? -2.315 -10.306 4.769 1.00 83.12 89 LEU A C 1
ATOM 705 O O . LEU A 1 89 ? -1.884 -10.820 5.798 1.00 83.12 89 LEU A O 1
ATOM 709 N N . ILE A 1 90 ? -2.466 -8.987 4.659 1.00 82.38 90 ILE A N 1
ATOM 710 C CA . ILE A 1 90 ? -2.107 -8.052 5.734 1.00 82.38 90 ILE A CA 1
ATOM 711 C C . ILE A 1 90 ? -3.069 -8.173 6.910 1.00 82.38 90 ILE A C 1
ATOM 713 O O . ILE A 1 90 ? -2.632 -8.158 8.063 1.00 82.38 90 ILE A O 1
ATOM 717 N N . ALA A 1 91 ? -4.364 -8.312 6.625 1.00 85.69 91 ALA A N 1
ATOM 718 C CA . ALA A 1 91 ? -5.368 -8.544 7.647 1.00 85.69 91 ALA A CA 1
ATOM 719 C C . ALA A 1 91 ? -5.060 -9.830 8.424 1.00 85.69 91 ALA A C 1
ATOM 721 O O . ALA A 1 91 ? -5.019 -9.798 9.649 1.00 85.69 91 ALA A O 1
ATOM 722 N N . ASP A 1 92 ? -4.735 -10.921 7.733 1.00 87.00 92 ASP A N 1
ATOM 723 C CA . ASP A 1 92 ? -4.405 -12.206 8.355 1.00 87.00 92 ASP A CA 1
ATOM 724 C C . ASP A 1 92 ? -3.121 -12.134 9.198 1.00 87.00 92 ASP A C 1
ATOM 726 O O . ASP A 1 92 ? -3.042 -12.705 10.290 1.00 87.00 92 ASP A O 1
ATOM 730 N N . GLU A 1 93 ? -2.105 -11.391 8.751 1.00 86.44 93 GLU A N 1
ATOM 731 C CA . GLU A 1 93 ? -0.883 -11.135 9.526 1.00 86.44 93 GLU A CA 1
ATOM 732 C C . GLU A 1 93 ? -1.158 -10.345 10.818 1.00 86.44 93 GLU A C 1
ATOM 734 O O . GLU A 1 93 ? -0.560 -10.639 11.860 1.00 86.44 93 GLU A O 1
ATOM 739 N N . ILE A 1 94 ? -2.070 -9.367 10.778 1.00 86.31 94 ILE A N 1
ATOM 740 C CA . ILE A 1 94 ? -2.487 -8.582 11.951 1.00 86.31 94 ILE A CA 1
ATOM 741 C C . ILE A 1 94 ? -3.364 -9.420 12.892 1.00 86.31 94 ILE A C 1
ATOM 743 O O . ILE A 1 94 ? -3.111 -9.458 14.098 1.00 86.31 94 ILE A O 1
ATOM 747 N N . LEU A 1 95 ? -4.365 -10.123 12.356 1.00 88.94 95 LEU A N 1
ATOM 748 C CA . LEU A 1 95 ? -5.291 -10.966 13.118 1.00 88.94 95 LEU A CA 1
ATOM 749 C C . LEU A 1 95 ? -4.554 -12.106 13.833 1.00 88.94 95 LEU A C 1
ATOM 751 O O . LEU A 1 95 ? -4.789 -12.347 15.013 1.00 88.94 95 LEU A O 1
ATOM 755 N N . SER A 1 96 ? -3.584 -12.741 13.168 1.00 89.12 96 SER A N 1
ATOM 756 C CA . SER A 1 96 ? -2.736 -13.788 13.767 1.00 89.12 96 SER A CA 1
ATOM 757 C C . SER A 1 96 ? -1.647 -13.259 14.715 1.00 89.12 96 SER A C 1
ATOM 759 O O . SER A 1 96 ? -0.916 -14.043 15.332 1.00 89.12 96 SER A O 1
ATOM 761 N N . GLY A 1 97 ? -1.463 -11.935 14.791 1.00 85.31 97 GLY A N 1
ATOM 762 C CA . GLY A 1 97 ? -0.385 -11.283 15.540 1.00 85.31 97 GLY A CA 1
ATOM 763 C C . GLY A 1 97 ? 1.023 -11.532 14.979 1.00 85.31 97 GLY A C 1
ATOM 764 O O . GLY A 1 97 ? 2.010 -11.090 15.573 1.00 85.31 97 GLY A O 1
ATOM 765 N N . ARG A 1 98 ? 1.158 -12.230 13.840 1.00 86.50 98 ARG A N 1
ATOM 766 C CA . ARG A 1 98 ? 2.455 -12.504 13.193 1.00 86.50 98 ARG A CA 1
ATOM 767 C C . ARG A 1 98 ? 3.151 -11.223 12.738 1.00 86.50 98 ARG A C 1
ATOM 769 O O . ARG A 1 98 ? 4.369 -11.136 12.889 1.00 86.50 98 ARG A O 1
ATOM 776 N N . MET A 1 99 ? 2.380 -10.208 12.344 1.00 84.12 99 MET A N 1
ATOM 777 C CA . MET A 1 99 ? 2.878 -8.889 11.945 1.00 84.12 99 MET A CA 1
ATOM 778 C C . MET A 1 99 ? 3.799 -8.250 13.003 1.00 84.12 99 MET A C 1
ATOM 780 O O . MET A 1 99 ? 4.810 -7.644 12.659 1.00 84.12 99 MET A O 1
ATOM 784 N N . LEU A 1 100 ? 3.493 -8.409 14.299 1.00 82.56 100 LEU A N 1
ATOM 785 C CA . LEU A 1 100 ? 4.301 -7.840 15.388 1.00 82.56 100 LEU A CA 1
ATOM 786 C C . LEU A 1 100 ? 5.573 -8.648 15.680 1.00 82.56 100 LEU A C 1
ATOM 788 O O . LEU A 1 100 ? 6.584 -8.065 16.081 1.00 82.56 100 LEU A O 1
ATOM 792 N N . ARG A 1 101 ? 5.533 -9.969 15.454 1.00 83.25 101 ARG A N 1
ATOM 793 C CA . ARG A 1 101 ? 6.653 -10.899 15.685 1.00 83.25 101 ARG A CA 1
ATOM 794 C C . ARG A 1 101 ? 7.666 -10.902 14.541 1.00 83.25 101 ARG A C 1
ATOM 796 O O . ARG A 1 101 ? 8.862 -11.022 14.782 1.00 83.25 101 ARG A O 1
ATOM 803 N N . HIS A 1 102 ? 7.202 -10.753 13.302 1.00 80.50 102 HIS A N 1
ATOM 804 C CA . HIS A 1 102 ? 8.024 -10.867 12.094 1.00 80.50 102 HIS A CA 1
ATOM 805 C C . HIS A 1 102 ? 7.941 -9.625 11.210 1.00 80.50 102 HIS A C 1
ATOM 807 O O . HIS A 1 102 ? 7.836 -9.723 9.990 1.00 80.50 102 HIS A O 1
ATOM 813 N N . ARG A 1 103 ? 8.051 -8.450 11.836 1.00 75.56 103 ARG A N 1
ATOM 814 C CA . ARG A 1 103 ? 7.862 -7.125 11.228 1.00 75.56 103 ARG A CA 1
ATOM 815 C C . ARG A 1 103 ? 8.438 -6.995 9.819 1.00 75.56 103 ARG A C 1
ATOM 817 O O . ARG A 1 103 ? 7.703 -6.764 8.867 1.00 75.56 103 ARG A O 1
ATOM 824 N N . PHE A 1 104 ? 9.742 -7.217 9.673 1.00 66.62 104 PHE A N 1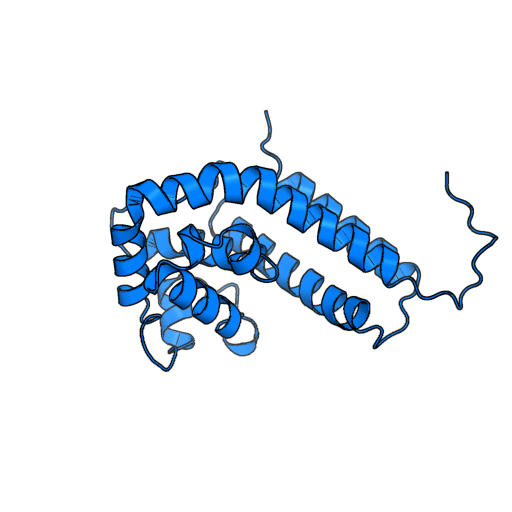
ATOM 825 C CA . PHE A 1 104 ? 10.438 -7.061 8.393 1.00 66.62 104 PHE A CA 1
ATOM 826 C C . PHE A 1 104 ? 9.924 -8.005 7.298 1.00 66.62 104 PHE A C 1
ATOM 828 O O . PHE A 1 104 ? 9.819 -7.596 6.142 1.00 66.62 104 PHE A O 1
ATOM 835 N N . LYS A 1 105 ? 9.573 -9.245 7.663 1.00 69.00 105 LYS A N 1
ATOM 836 C CA . LYS A 1 105 ? 9.108 -10.280 6.731 1.00 69.00 105 LYS A CA 1
ATOM 837 C C . LYS A 1 105 ? 7.647 -10.074 6.335 1.00 69.00 105 LYS A C 1
ATOM 839 O O . LYS A 1 105 ? 7.335 -10.183 5.158 1.00 69.00 105 LYS A O 1
ATOM 844 N N . SER A 1 106 ? 6.779 -9.731 7.287 1.00 66.19 106 SER A N 1
ATOM 845 C CA . SER A 1 106 ? 5.351 -9.476 7.039 1.00 66.19 106 SER A CA 1
ATOM 846 C C . SER A 1 106 ? 5.115 -8.208 6.210 1.00 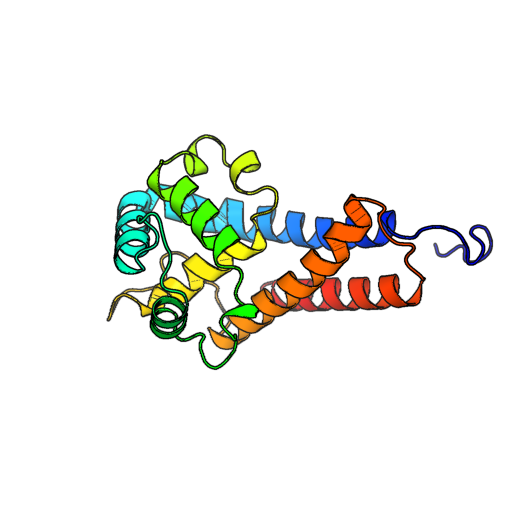66.19 106 SER A C 1
ATOM 848 O O . SER A 1 106 ? 4.059 -8.040 5.611 1.00 66.19 106 SER A O 1
ATOM 850 N N . ILE A 1 107 ? 6.099 -7.310 6.156 1.00 65.62 107 ILE A N 1
ATOM 851 C CA . ILE A 1 107 ? 6.028 -6.069 5.387 1.00 65.62 107 ILE A CA 1
ATOM 852 C C . ILE A 1 107 ? 6.649 -6.229 3.998 1.00 65.62 107 ILE A C 1
ATOM 854 O O . ILE A 1 107 ? 6.197 -5.578 3.062 1.00 65.62 107 ILE A O 1
ATOM 858 N N . ASP A 1 108 ? 7.661 -7.075 3.804 1.00 62.94 108 ASP A N 1
ATOM 859 C CA . ASP A 1 108 ? 8.296 -7.247 2.491 1.00 62.94 108 ASP A CA 1
ATOM 860 C C . ASP A 1 108 ? 7.282 -7.683 1.410 1.00 62.94 108 ASP A C 1
ATOM 862 O O . ASP A 1 108 ? 6.599 -8.692 1.544 1.00 62.94 108 ASP A O 1
ATOM 866 N N . GLY A 1 109 ? 7.109 -6.861 0.366 1.00 60.25 109 GLY A N 1
ATOM 867 C CA . GLY A 1 109 ? 6.089 -7.050 -0.683 1.00 60.25 109 GLY A CA 1
ATOM 868 C C . GLY A 1 109 ? 4.664 -6.550 -0.366 1.00 60.25 109 GLY A C 1
ATOM 869 O O . GLY A 1 109 ? 3.845 -6.438 -1.281 1.00 60.25 109 GLY A O 1
ATOM 870 N N . LEU A 1 110 ? 4.368 -6.182 0.888 1.00 61.50 110 LEU A N 1
ATOM 871 C CA . LEU A 1 110 ? 3.048 -5.713 1.358 1.00 61.50 110 LEU A CA 1
ATOM 872 C C . LEU A 1 110 ? 3.040 -4.230 1.812 1.00 61.50 110 LEU A C 1
ATOM 874 O O . LEU A 1 110 ? 1.984 -3.677 2.124 1.00 61.50 110 LEU A O 1
ATOM 878 N N . ARG A 1 111 ? 4.212 -3.573 1.784 1.00 59.12 111 ARG A N 1
ATOM 879 C CA . ARG A 1 111 ? 4.540 -2.242 2.363 1.00 59.12 111 ARG A CA 1
ATOM 880 C C . ARG A 1 111 ? 3.562 -1.124 2.020 1.00 59.12 111 ARG A C 1
ATOM 882 O O . ARG A 1 111 ? 3.101 -0.419 2.910 1.00 59.12 111 ARG A O 1
ATOM 889 N N . ALA A 1 112 ? 3.252 -0.977 0.735 1.00 54.84 112 ALA A N 1
ATOM 890 C CA . ALA A 1 112 ? 2.335 0.042 0.228 1.00 54.84 112 ALA A CA 1
ATOM 891 C C . ALA A 1 112 ? 0.885 -0.221 0.665 1.00 54.84 112 ALA A C 1
ATOM 893 O O . ALA A 1 112 ? 0.152 0.681 1.057 1.00 54.84 112 ALA A O 1
ATOM 894 N N . TRP A 1 113 ? 0.489 -1.492 0.624 1.00 56.88 113 TRP A N 1
ATOM 895 C CA . TRP A 1 113 ? -0.902 -1.942 0.649 1.00 56.88 113 TRP A CA 1
ATOM 896 C C . TRP A 1 113 ? -1.498 -1.964 2.048 1.00 56.88 113 TRP A C 1
ATOM 898 O O . TRP A 1 113 ? -2.667 -1.632 2.233 1.00 56.88 113 TRP A O 1
ATOM 908 N N . GLY A 1 114 ? -0.677 -2.298 3.043 1.00 55.09 114 GLY A N 1
ATOM 909 C CA . GLY A 1 114 ? -1.109 -2.339 4.442 1.00 55.09 114 GLY A CA 1
ATOM 910 C C . GLY A 1 114 ? -1.312 -0.955 5.024 1.00 55.09 114 GLY A C 1
ATOM 911 O O . GLY A 1 114 ? -2.212 -0.749 5.831 1.00 55.09 114 GLY A O 1
ATOM 912 N N . LEU A 1 115 ? -0.524 0.007 4.544 1.00 55.88 115 LEU A N 1
ATOM 913 C CA . LEU A 1 115 ? -0.684 1.420 4.854 1.00 55.88 115 LEU A CA 1
ATOM 914 C C . LEU A 1 115 ? -2.046 1.942 4.406 1.00 55.88 115 LEU A C 1
ATOM 916 O O . LEU A 1 115 ? -2.780 2.522 5.196 1.00 55.88 115 LEU A O 1
ATOM 920 N N . ILE A 1 116 ? -2.365 1.711 3.132 1.00 57.53 116 ILE A N 1
ATOM 921 C CA . ILE A 1 116 ? -3.565 2.203 2.450 1.00 57.53 116 ILE A CA 1
ATOM 922 C C . ILE A 1 116 ? -4.808 1.718 3.191 1.00 57.53 116 ILE A C 1
ATOM 924 O O . ILE A 1 116 ? -5.638 2.533 3.578 1.00 57.53 116 ILE A O 1
ATOM 928 N N . LEU A 1 117 ? -4.902 0.422 3.499 1.00 61.25 117 LEU A N 1
ATOM 929 C CA . LEU A 1 117 ? -6.042 -0.108 4.248 1.00 61.25 117 LEU A CA 1
ATOM 930 C C . LEU A 1 117 ? -6.242 0.595 5.592 1.00 61.25 117 LEU A C 1
ATOM 932 O O . LEU A 1 117 ? -7.345 1.027 5.917 1.00 61.25 117 LEU A O 1
ATOM 936 N N . VAL A 1 118 ? -5.177 0.670 6.385 1.00 59.56 118 VAL A N 1
ATOM 937 C CA . VAL A 1 118 ? -5.233 1.210 7.744 1.00 59.56 118 VAL A CA 1
ATOM 938 C C . VAL A 1 118 ? -5.623 2.686 7.711 1.00 59.56 118 VAL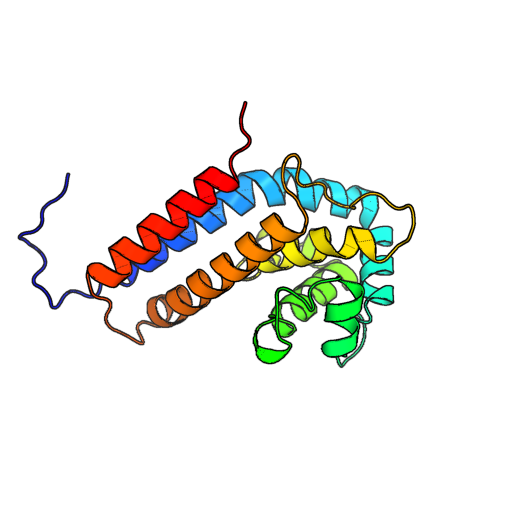 A C 1
ATOM 940 O O . VAL A 1 118 ? -6.354 3.154 8.581 1.00 59.56 118 VAL A O 1
ATOM 943 N N . LEU A 1 119 ? -5.229 3.392 6.652 1.00 61.03 119 LEU A N 1
ATOM 944 C CA . LEU A 1 119 ? -5.606 4.776 6.405 1.00 61.03 119 LEU A CA 1
ATOM 945 C C . LEU A 1 119 ? -7.091 4.929 6.026 1.00 61.03 119 LEU A C 1
ATOM 947 O O . LEU A 1 119 ? -7.753 5.779 6.616 1.00 61.03 119 LEU A O 1
ATOM 951 N N . TYR A 1 120 ? -7.655 4.090 5.145 1.00 62.00 120 TYR A N 1
ATOM 952 C CA . TYR A 1 120 ? -9.090 4.157 4.780 1.00 62.00 120 TYR A CA 1
ATOM 953 C C . TYR A 1 120 ? -10.031 3.644 5.851 1.00 62.00 120 TYR A C 1
ATOM 955 O O . TYR A 1 120 ? -11.166 4.105 5.979 1.00 62.00 120 TYR A O 1
ATOM 963 N N . SER A 1 121 ? -9.551 2.708 6.659 1.00 63.66 121 SER A N 1
ATOM 964 C CA . SER A 1 121 ? -10.344 2.113 7.723 1.00 63.66 121 SER A CA 1
ATOM 965 C C . SER A 1 121 ? -10.749 3.128 8.813 1.00 63.66 121 SER A C 1
ATOM 967 O O . SER A 1 121 ? -11.656 2.863 9.597 1.00 63.66 121 SER A O 1
ATOM 969 N N . ARG A 1 122 ? -10.188 4.352 8.781 1.00 63.72 122 ARG A N 1
ATOM 970 C CA . ARG A 1 122 ? -10.567 5.496 9.630 1.00 63.72 122 ARG A CA 1
ATOM 971 C C . ARG A 1 122 ? -12.033 5.922 9.527 1.00 63.72 122 ARG A C 1
ATOM 973 O O . ARG A 1 122 ? -12.536 6.539 10.453 1.00 63.72 122 ARG A O 1
ATOM 980 N N . LYS A 1 123 ? -12.701 5.640 8.403 1.00 61.12 123 LYS A N 1
ATOM 981 C CA . LYS A 1 123 ? -14.096 6.051 8.149 1.00 61.12 123 LYS A CA 1
ATOM 982 C C . LYS A 1 123 ? -15.127 4.953 8.392 1.00 61.12 123 LYS A C 1
ATOM 984 O O . LYS A 1 123 ? -16.322 5.203 8.277 1.00 61.12 123 LYS A O 1
ATOM 989 N N . VAL A 1 124 ? -14.665 3.748 8.711 1.00 64.88 124 VAL A N 1
ATOM 990 C CA . VAL A 1 124 ? -15.529 2.581 8.925 1.00 64.88 124 VAL A CA 1
ATOM 991 C C . VAL A 1 124 ? -16.245 2.683 10.269 1.00 64.88 124 VAL A C 1
ATOM 993 O O . VAL A 1 124 ? -17.369 2.210 10.402 1.00 64.88 124 VAL A O 1
ATOM 996 N N . ILE A 1 125 ? -15.616 3.337 11.250 1.00 65.00 125 ILE A N 1
ATOM 997 C CA . ILE A 1 125 ? -16.181 3.542 12.581 1.00 65.00 125 ILE A CA 1
ATOM 998 C C . ILE A 1 125 ? -16.568 5.021 12.728 1.00 65.00 125 ILE A C 1
ATOM 1000 O O . ILE A 1 125 ? -15.683 5.882 12.742 1.00 65.00 125 ILE A O 1
ATOM 1004 N N . PRO A 1 126 ? -17.873 5.344 12.834 1.00 61.97 126 PRO A N 1
ATOM 1005 C CA . PRO A 1 126 ? -18.327 6.711 13.065 1.00 61.97 126 PRO A CA 1
ATOM 1006 C C . PRO A 1 126 ? -17.679 7.308 14.320 1.00 61.97 126 PRO A C 1
ATOM 1008 O O . PRO A 1 126 ? -17.607 6.651 15.356 1.00 61.97 126 PRO A O 1
ATOM 1011 N N . ASN A 1 127 ? -17.238 8.567 14.235 1.00 63.44 127 ASN A N 1
ATOM 1012 C CA . ASN A 1 127 ? -16.622 9.329 15.333 1.00 63.44 127 ASN A CA 1
ATOM 1013 C C . ASN A 1 127 ? -15.269 8.801 15.850 1.00 63.44 127 ASN A C 1
ATOM 1015 O O . ASN A 1 127 ? -14.812 9.249 16.902 1.00 63.44 127 ASN A O 1
ATOM 1019 N N . GLN A 1 128 ? -14.599 7.897 15.129 1.00 67.31 128 GLN A N 1
ATOM 1020 C CA . GLN A 1 128 ? -13.255 7.443 15.489 1.00 67.31 128 GLN A CA 1
ATOM 1021 C C . GLN A 1 128 ? -12.180 8.133 14.638 1.00 67.31 128 GLN A C 1
ATOM 1023 O O . GLN A 1 128 ? -12.318 8.301 13.428 1.00 67.31 128 GLN A O 1
ATOM 1028 N N . SER A 1 129 ? -11.079 8.536 15.274 1.00 66.44 129 SER A N 1
ATOM 1029 C CA . SER A 1 129 ? -9.894 9.027 14.571 1.00 66.44 129 SER A CA 1
ATOM 1030 C C . SER A 1 129 ? -9.164 7.884 13.854 1.00 66.44 129 SER A C 1
ATOM 1032 O O . SER A 1 129 ? -9.255 6.716 14.232 1.00 66.44 129 SER A O 1
ATOM 1034 N N . ALA A 1 130 ? -8.409 8.214 12.803 1.00 72.56 130 ALA A N 1
ATOM 1035 C CA . ALA A 1 130 ? -7.585 7.227 12.112 1.00 72.56 130 ALA A CA 1
ATOM 1036 C C . ALA A 1 130 ? -6.612 6.549 13.087 1.00 72.56 130 ALA A C 1
ATOM 1038 O O . ALA A 1 130 ? -5.858 7.238 13.773 1.00 72.56 130 ALA A O 1
ATOM 1039 N N . LEU A 1 131 ? -6.570 5.211 13.084 1.00 73.69 131 LEU A N 1
ATOM 1040 C CA . LEU A 1 131 ? -5.622 4.449 13.909 1.00 73.69 131 LEU A CA 1
ATOM 1041 C C . LEU A 1 131 ? -4.162 4.791 13.582 1.00 73.69 131 LEU A C 1
ATOM 1043 O O . LEU A 1 131 ? -3.291 4.671 14.441 1.00 73.69 131 LEU A O 1
ATOM 1047 N N . VAL A 1 132 ? -3.890 5.225 12.347 1.00 75.56 132 VAL A N 1
ATOM 1048 C CA . VAL A 1 132 ? -2.594 5.775 11.941 1.00 75.56 132 VAL A CA 1
ATOM 1049 C C . VAL A 1 132 ? -2.830 7.011 11.074 1.00 75.56 132 VAL A C 1
ATOM 1051 O O . VAL A 1 132 ? -3.255 6.863 9.934 1.00 75.56 132 VAL A O 1
ATOM 1054 N N . PRO A 1 133 ? -2.582 8.236 11.561 1.00 69.69 133 PRO A N 1
ATOM 1055 C CA . PRO A 1 133 ? -2.795 9.442 10.768 1.00 69.69 133 PRO A CA 1
ATOM 1056 C C . PRO A 1 133 ? -1.650 9.707 9.772 1.00 69.69 133 PRO A C 1
ATOM 1058 O O . PRO A 1 133 ? -0.464 9.673 10.127 1.00 69.69 133 PRO A O 1
ATOM 1061 N N . PHE A 1 134 ? -2.022 10.052 8.534 1.00 73.38 134 PHE A N 1
ATOM 1062 C CA . PHE A 1 134 ? -1.154 10.731 7.567 1.00 73.38 134 PHE A CA 1
ATOM 1063 C C . PHE A 1 134 ? -1.471 12.227 7.609 1.00 73.38 134 PHE A C 1
ATOM 1065 O O . PHE A 1 134 ? -2.506 12.672 7.115 1.00 73.38 134 PHE A O 1
ATOM 1072 N N . GLU A 1 135 ? -0.615 12.997 8.270 1.00 73.00 135 GLU A N 1
ATOM 1073 C CA . GLU A 1 135 ? -0.787 14.445 8.382 1.00 73.00 135 GLU A CA 1
ATOM 1074 C C . GLU A 1 135 ? -0.616 15.109 7.011 1.00 73.00 135 GLU A C 1
ATOM 1076 O O . GLU A 1 135 ? 0.250 14.721 6.228 1.00 73.00 135 GLU A O 1
ATOM 1081 N N . GLY A 1 136 ? -1.455 16.104 6.719 1.00 72.81 136 GLY A N 1
ATOM 1082 C CA . GLY A 1 136 ? -1.343 16.919 5.507 1.00 72.81 136 GLY A CA 1
ATOM 1083 C C . GLY A 1 136 ? -1.864 16.287 4.210 1.00 72.81 136 GLY A C 1
ATOM 1084 O O . GLY A 1 136 ? -1.825 16.959 3.183 1.00 72.81 136 GLY A O 1
ATOM 1085 N N . LEU A 1 137 ? -2.386 15.051 4.228 1.00 76.00 137 LEU A N 1
ATOM 1086 C CA . LEU A 1 137 ? -2.968 14.398 3.045 1.00 76.00 137 LEU A CA 1
ATOM 1087 C C . LEU A 1 137 ? -4.454 14.056 3.237 1.00 76.00 137 LEU A C 1
ATOM 1089 O O . LEU A 1 137 ? -4.877 13.557 4.281 1.00 76.00 137 LEU A O 1
ATOM 1093 N N . SER A 1 138 ? -5.256 14.308 2.198 1.00 76.38 138 SER A N 1
ATOM 1094 C CA . SER A 1 138 ? -6.663 13.892 2.143 1.00 76.38 138 SER A CA 1
ATOM 1095 C C . SER A 1 138 ? -6.792 12.388 1.864 1.00 76.38 138 SER A C 1
ATOM 1097 O O . SER A 1 138 ? -5.863 11.762 1.355 1.00 76.38 138 SER A O 1
ATOM 1099 N N . ASP A 1 139 ? -7.967 11.806 2.137 1.00 72.62 139 ASP A N 1
ATOM 1100 C CA . ASP A 1 139 ? -8.257 10.406 1.769 1.00 72.62 139 ASP A CA 1
ATOM 1101 C C . ASP A 1 139 ? -8.043 10.146 0.284 1.00 72.62 139 ASP A C 1
ATOM 1103 O O . ASP A 1 139 ? -7.487 9.125 -0.097 1.00 72.62 139 ASP A O 1
ATOM 1107 N N . ILE A 1 140 ? -8.482 11.076 -0.559 1.00 75.44 140 ILE A N 1
ATOM 1108 C CA . ILE A 1 140 ? -8.381 10.937 -2.010 1.00 75.44 140 ILE A CA 1
ATOM 1109 C C . ILE A 1 140 ? -6.906 10.951 -2.431 1.00 75.44 140 ILE A C 1
ATOM 1111 O O . ILE A 1 140 ? -6.497 10.127 -3.243 1.00 75.44 140 ILE A O 1
ATOM 1115 N N . ALA A 1 141 ? -6.085 11.819 -1.831 1.00 78.06 141 ALA A N 1
ATOM 1116 C CA . ALA A 1 141 ? -4.654 11.884 -2.125 1.00 78.06 141 ALA A CA 1
ATOM 1117 C C . A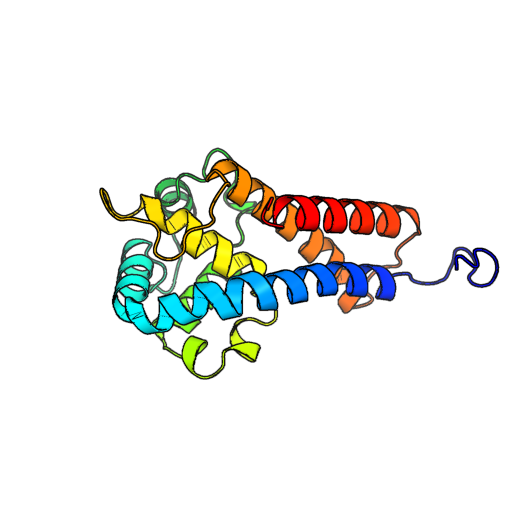LA A 1 141 ? -3.916 10.599 -1.718 1.00 78.06 141 ALA A C 1
ATOM 1119 O O . ALA A 1 141 ? -3.070 10.107 -2.459 1.00 78.06 141 ALA A O 1
ATOM 1120 N N . ILE A 1 142 ? -4.265 10.014 -0.569 1.00 76.31 142 ILE A N 1
ATOM 1121 C CA . ILE A 1 142 ? -3.718 8.717 -0.143 1.00 76.31 142 ILE A CA 1
ATOM 1122 C C . ILE A 1 142 ? -4.118 7.606 -1.139 1.00 76.31 142 ILE A C 1
ATOM 1124 O O . ILE A 1 142 ? -3.348 6.667 -1.353 1.00 76.31 142 ILE A O 1
ATOM 1128 N N . ALA A 1 143 ? -5.281 7.729 -1.792 1.00 74.50 143 ALA A N 1
ATOM 1129 C CA . ALA A 1 143 ? -5.861 6.663 -2.615 1.00 74.50 143 ALA A CA 1
ATOM 1130 C C . ALA A 1 143 ? -5.165 6.668 -3.962 1.00 74.50 143 ALA A C 1
ATOM 1132 O O . ALA A 1 143 ? -4.766 5.622 -4.468 1.00 74.50 143 ALA A O 1
ATOM 1133 N N . ASP A 1 144 ? -4.962 7.876 -4.481 1.00 78.19 144 ASP A N 1
ATOM 1134 C CA . ASP A 1 144 ? -4.156 8.145 -5.656 1.00 78.19 144 ASP A CA 1
ATOM 1135 C C . ASP A 1 144 ? -2.710 7.668 -5.469 1.00 78.19 144 ASP A C 1
ATOM 1137 O O . ASP A 1 144 ? -2.210 6.906 -6.292 1.00 78.19 144 ASP A O 1
ATOM 1141 N N . ILE A 1 145 ? -2.066 7.997 -4.340 1.00 79.75 145 ILE A N 1
ATOM 1142 C CA . ILE A 1 145 ? -0.735 7.462 -4.002 1.00 79.75 145 ILE A CA 1
ATOM 1143 C C . ILE A 1 145 ? -0.755 5.933 -4.038 1.00 79.75 145 ILE A C 1
ATOM 1145 O O . ILE A 1 145 ? 0.120 5.317 -4.644 1.00 79.75 145 ILE A O 1
ATOM 1149 N N . GLY A 1 146 ? -1.776 5.315 -3.444 1.00 76.62 146 GLY A N 1
ATOM 1150 C CA . GLY A 1 146 ? -1.946 3.872 -3.486 1.00 76.62 146 GLY A CA 1
ATOM 1151 C C . GLY A 1 146 ? -2.063 3.318 -4.901 1.00 76.62 146 GLY A C 1
ATOM 1152 O O . GLY A 1 146 ? -1.335 2.396 -5.258 1.00 76.62 146 GLY A O 1
ATOM 1153 N N . LYS A 1 147 ? -2.909 3.920 -5.739 1.00 77.38 147 LYS A N 1
ATOM 1154 C CA . LYS A 1 147 ? -3.086 3.549 -7.149 1.00 77.38 147 LYS A CA 1
ATOM 1155 C C . LYS A 1 147 ? -1.773 3.634 -7.925 1.00 77.38 147 LYS A C 1
ATOM 1157 O O . LYS A 1 147 ? -1.404 2.707 -8.638 1.00 77.38 147 LYS A O 1
ATOM 1162 N N . ARG A 1 148 ? -1.026 4.712 -7.727 1.00 83.31 148 ARG A N 1
ATOM 1163 C CA . ARG A 1 148 ? 0.283 4.950 -8.346 1.00 83.31 148 ARG A CA 1
ATOM 1164 C C . ARG A 1 148 ? 1.327 3.925 -7.900 1.00 83.31 148 ARG A C 1
ATOM 1166 O O . ARG A 1 148 ? 2.090 3.408 -8.714 1.00 83.31 148 ARG A O 1
ATOM 1173 N N . MET A 1 149 ? 1.295 3.529 -6.629 1.00 78.88 149 MET A N 1
ATOM 1174 C CA . MET A 1 1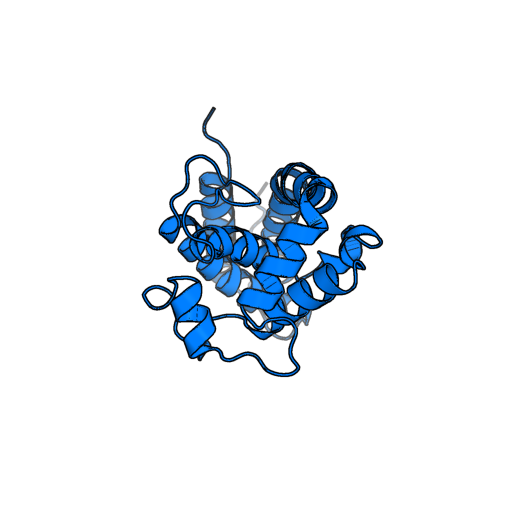49 ? 2.104 2.420 -6.124 1.00 78.88 149 MET A CA 1
ATOM 1175 C C . MET A 1 149 ? 1.694 1.051 -6.701 1.00 78.88 149 MET A C 1
ATOM 1177 O O . MET A 1 149 ? 2.571 0.195 -6.834 1.00 78.88 149 MET A O 1
ATOM 1181 N N . MET A 1 150 ? 0.421 0.834 -7.091 1.00 76.25 150 MET A N 1
ATOM 1182 C CA . MET A 1 150 ? -0.008 -0.372 -7.847 1.00 76.25 150 MET A CA 1
ATOM 1183 C C . MET A 1 150 ? 0.813 -0.473 -9.119 1.00 76.25 150 MET A C 1
ATOM 1185 O O . MET A 1 150 ? 1.478 -1.473 -9.360 1.00 76.25 150 MET A O 1
ATOM 1189 N N . ILE A 1 151 ? 0.789 0.614 -9.889 1.00 79.12 151 ILE A N 1
ATOM 1190 C CA . ILE A 1 151 ? 1.370 0.687 -11.221 1.00 79.12 151 ILE A CA 1
ATOM 1191 C C . ILE A 1 151 ? 2.872 0.426 -11.127 1.00 79.12 151 ILE A C 1
ATOM 1193 O O . ILE A 1 151 ? 3.419 -0.368 -11.889 1.00 79.12 151 ILE A O 1
ATOM 1197 N N . LEU A 1 152 ? 3.544 1.019 -10.135 1.00 80.69 152 LEU A N 1
ATOM 1198 C CA . LEU A 1 152 ? 4.958 0.746 -9.885 1.00 80.69 152 LEU A CA 1
ATOM 1199 C C . LEU A 1 152 ? 5.225 -0.719 -9.523 1.00 80.69 152 LEU A C 1
ATOM 1201 O O . LEU A 1 152 ? 6.211 -1.284 -9.993 1.00 80.69 152 LEU A O 1
ATOM 1205 N N . GLN A 1 153 ? 4.364 -1.357 -8.727 1.00 77.31 153 GLN A N 1
ATOM 1206 C CA . GLN A 1 1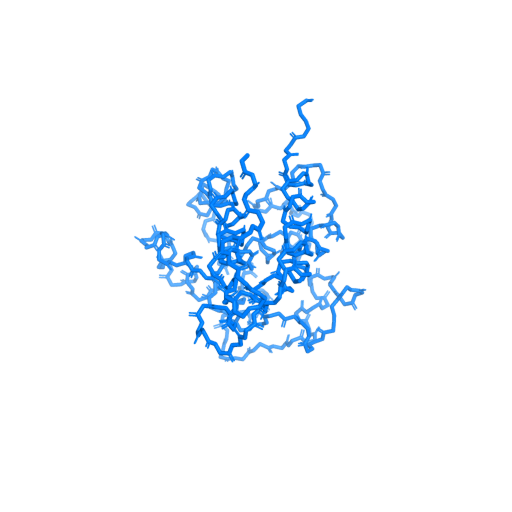53 ? 4.512 -2.775 -8.398 1.00 77.31 153 GLN A CA 1
ATOM 1207 C C . GLN A 1 153 ? 4.318 -3.676 -9.626 1.00 77.31 153 GLN A C 1
ATOM 1209 O O . GLN A 1 153 ? 5.075 -4.634 -9.800 1.00 77.31 153 GLN A O 1
ATOM 1214 N N . ASP A 1 154 ? 3.335 -3.368 -10.468 1.00 78.25 154 ASP A N 1
ATOM 1215 C CA . ASP A 1 154 ? 3.035 -4.127 -11.683 1.00 78.25 154 ASP A CA 1
ATOM 1216 C C . ASP A 1 154 ? 4.171 -4.017 -12.703 1.00 78.25 154 ASP A C 1
ATOM 1218 O O . ASP A 1 154 ? 4.474 -4.987 -13.388 1.00 78.25 154 ASP A O 1
ATOM 1222 N N . LEU A 1 155 ? 4.882 -2.885 -12.731 1.00 78.12 155 LEU A N 1
ATOM 1223 C CA . LEU A 1 155 ? 6.116 -2.717 -13.507 1.00 78.12 155 LEU A CA 1
ATOM 1224 C C . LEU A 1 155 ? 7.321 -3.418 -12.856 1.00 78.12 155 LEU A C 1
ATOM 1226 O O . LEU A 1 155 ? 8.179 -3.980 -13.539 1.00 78.12 155 LEU A O 1
ATOM 1230 N N . ARG A 1 156 ? 7.392 -3.413 -11.521 1.00 79.81 156 ARG A N 1
ATOM 1231 C CA . ARG A 1 156 ? 8.474 -4.029 -10.741 1.00 79.81 156 ARG A CA 1
ATOM 1232 C C . ARG A 1 156 ? 8.463 -5.554 -10.828 1.00 79.81 156 ARG A C 1
ATOM 1234 O O . ARG A 1 156 ? 9.532 -6.159 -10.801 1.00 79.81 156 ARG A O 1
ATOM 1241 N N . ASN A 1 157 ? 7.294 -6.187 -10.888 1.00 79.56 157 ASN A N 1
ATOM 1242 C CA . ASN A 1 157 ? 7.172 -7.647 -10.873 1.00 79.56 157 ASN A CA 1
ATOM 1243 C C . ASN A 1 157 ? 7.836 -8.315 -12.099 1.00 79.56 157 ASN A C 1
ATOM 1245 O O . ASN A 1 157 ? 8.728 -9.140 -11.887 1.00 79.56 157 ASN A O 1
ATOM 1249 N N . PRO A 1 158 ? 7.532 -7.931 -13.355 1.00 78.00 158 PRO A N 1
ATOM 1250 C CA . PRO A 1 158 ? 8.232 -8.448 -14.531 1.00 78.00 158 PRO A CA 1
ATOM 1251 C C . PRO A 1 158 ? 9.741 -8.180 -14.496 1.00 78.00 158 PRO A C 1
ATOM 1253 O O . PRO A 1 158 ? 10.520 -9.061 -14.858 1.00 78.00 158 PRO A O 1
ATOM 1256 N N . ALA A 1 159 ? 10.165 -7.009 -13.997 1.00 80.44 159 ALA A N 1
ATOM 1257 C CA . ALA A 1 159 ? 11.581 -6.671 -13.817 1.00 80.44 159 ALA A CA 1
ATOM 1258 C C . ALA A 1 159 ? 12.283 -7.594 -12.808 1.00 80.44 159 ALA A C 1
ATOM 1260 O O . ALA A 1 159 ? 13.414 -8.024 -13.025 1.00 80.44 159 ALA A O 1
ATOM 1261 N N . ALA A 1 160 ? 11.610 -7.939 -11.707 1.00 77.69 160 ALA A N 1
ATOM 1262 C CA . ALA A 1 160 ? 12.144 -8.842 -10.690 1.00 77.69 160 ALA A CA 1
ATOM 1263 C C . ALA A 1 160 ? 12.282 -10.277 -11.208 1.00 77.69 160 ALA A C 1
ATOM 1265 O O . ALA A 1 160 ? 13.251 -10.960 -10.880 1.00 77.69 160 ALA A O 1
ATOM 1266 N N . HIS A 1 161 ? 11.329 -10.719 -12.028 1.00 77.50 161 HIS A N 1
ATOM 1267 C CA . HIS A 1 161 ? 11.320 -12.057 -12.616 1.00 77.50 161 HIS A CA 1
ATOM 1268 C C . HIS A 1 161 ? 12.089 -12.148 -13.942 1.00 77.50 161 HIS A C 1
ATOM 1270 O O . HIS A 1 161 ? 12.129 -13.224 -14.533 1.00 77.50 161 HIS A O 1
ATOM 1276 N N . ARG A 1 162 ? 12.715 -11.049 -14.399 1.00 68.38 162 ARG A N 1
ATOM 1277 C CA . ARG A 1 162 ? 13.428 -10.942 -15.688 1.00 68.38 162 ARG A CA 1
ATOM 1278 C C . ARG A 1 162 ? 12.581 -11.407 -16.880 1.00 68.38 162 ARG A C 1
ATOM 1280 O O . ARG A 1 162 ? 13.093 -11.985 -17.832 1.00 68.38 162 ARG A O 1
ATOM 1287 N N . GLN A 1 163 ? 11.273 -11.179 -16.805 1.00 64.50 163 GLN A N 1
ATOM 1288 C CA . GLN A 1 163 ? 10.307 -11.644 -17.803 1.00 64.50 163 GLN A CA 1
ATOM 1289 C C . GLN A 1 163 ? 10.190 -10.698 -19.004 1.00 64.50 163 GLN A C 1
ATOM 1291 O O . GLN A 1 163 ? 9.559 -11.055 -19.993 1.00 64.50 163 GLN A O 1
ATOM 1296 N N . THR A 1 164 ? 10.770 -9.496 -18.932 1.00 68.56 164 THR A N 1
ATOM 1297 C CA . THR A 1 164 ? 10.700 -8.505 -20.010 1.00 68.56 164 THR A CA 1
ATOM 1298 C C . THR A 1 164 ? 11.968 -7.660 -20.079 1.00 68.56 164 THR A C 1
ATOM 1300 O O . THR A 1 164 ? 12.630 -7.436 -19.067 1.00 68.56 164 THR A O 1
ATOM 1303 N N . VAL A 1 165 ? 12.280 -7.166 -21.277 1.00 74.81 165 VAL A N 1
ATOM 1304 C CA . VAL A 1 165 ? 13.343 -6.181 -21.504 1.00 74.81 165 VAL A CA 1
ATOM 1305 C C . VAL A 1 165 ? 12.746 -4.788 -21.339 1.00 74.81 165 VAL A C 1
ATOM 1307 O O . VAL A 1 165 ? 11.722 -4.478 -21.946 1.00 74.81 165 VAL A O 1
ATOM 1310 N N . PHE A 1 166 ? 13.380 -3.948 -20.521 1.00 77.19 166 PHE A N 1
ATOM 1311 C CA . PHE A 1 166 ? 12.971 -2.553 -20.345 1.00 77.19 166 PHE A CA 1
ATOM 1312 C C . PHE A 1 166 ? 13.871 -1.606 -21.128 1.00 77.19 166 PHE A C 1
ATOM 1314 O O . PHE A 1 166 ? 15.098 -1.674 -21.022 1.00 77.19 166 PHE A O 1
ATOM 1321 N N . ASP A 1 167 ? 13.249 -0.680 -21.853 1.00 80.50 167 ASP A N 1
ATOM 1322 C CA . ASP A 1 167 ? 13.946 0.418 -22.510 1.00 80.50 167 ASP A CA 1
ATOM 1323 C C . ASP A 1 167 ? 14.238 1.584 -21.544 1.00 80.50 167 ASP A C 1
ATOM 1325 O O . ASP A 1 167 ? 13.795 1.632 -20.390 1.00 80.50 167 ASP A O 1
ATOM 1329 N N . MET A 1 168 ? 15.008 2.563 -22.021 1.00 80.25 168 MET A N 1
ATOM 1330 C CA . MET A 1 168 ? 15.316 3.761 -21.235 1.00 80.25 168 MET A CA 1
ATOM 1331 C C . MET A 1 168 ? 14.095 4.662 -20.996 1.00 80.25 168 MET A C 1
ATOM 1333 O O . MET A 1 168 ? 14.085 5.403 -20.012 1.00 80.25 168 MET A O 1
ATOM 1337 N N . GLY A 1 169 ? 13.070 4.603 -21.849 1.00 81.75 169 GLY A N 1
ATOM 1338 C CA . GLY A 1 169 ? 11.831 5.360 -21.679 1.00 81.75 169 GLY A CA 1
ATOM 1339 C C . GLY A 1 169 ? 11.069 4.911 -20.433 1.00 81.75 169 GLY A C 1
ATOM 1340 O O . GLY A 1 169 ? 10.734 5.737 -19.581 1.00 81.75 169 GLY A O 1
ATOM 1341 N N . ALA A 1 170 ? 10.899 3.600 -20.262 1.00 80.94 170 ALA A N 1
ATOM 1342 C CA . ALA A 1 170 ? 10.289 2.989 -19.087 1.00 80.94 170 ALA A CA 1
ATOM 1343 C C . ALA A 1 170 ? 11.037 3.364 -17.799 1.00 80.94 170 ALA A C 1
ATOM 1345 O O . ALA A 1 170 ? 10.417 3.737 -16.800 1.00 80.94 170 ALA A O 1
ATOM 1346 N N . VAL A 1 171 ? 12.376 3.358 -17.832 1.00 83.25 171 VAL A N 1
ATOM 1347 C CA . VAL A 1 171 ? 13.211 3.778 -16.693 1.00 83.25 171 VAL A CA 1
ATOM 1348 C C . VAL A 1 171 ? 12.968 5.239 -16.327 1.00 83.25 171 VAL A C 1
ATOM 1350 O O . VAL A 1 171 ? 12.835 5.563 -15.147 1.00 83.25 171 VAL A O 1
ATOM 1353 N N . VAL A 1 172 ? 12.900 6.136 -17.315 1.00 85.06 172 VAL A N 1
ATOM 1354 C CA . VAL A 1 172 ? 12.645 7.563 -17.072 1.00 85.06 172 VAL A CA 1
ATOM 1355 C C . VAL A 1 172 ? 11.256 7.780 -16.476 1.00 85.06 172 VAL A C 1
ATOM 1357 O O . VAL A 1 172 ? 11.132 8.578 -15.543 1.00 85.06 172 VAL A O 1
ATOM 1360 N N . THR A 1 173 ? 10.240 7.070 -16.966 1.00 87.00 173 THR A N 1
ATOM 1361 C CA . THR A 1 173 ? 8.869 7.137 -16.443 1.00 87.00 173 THR A CA 1
ATOM 1362 C C . THR A 1 173 ? 8.806 6.673 -14.992 1.00 87.00 173 THR A C 1
ATOM 1364 O O . THR A 1 173 ? 8.368 7.437 -14.134 1.00 87.00 173 THR A O 1
ATOM 1367 N N . VAL A 1 174 ? 9.343 5.486 -14.683 1.00 87.19 174 VAL A N 1
ATOM 1368 C CA . VAL A 1 174 ? 9.383 4.963 -13.305 1.00 87.19 174 VAL A CA 1
ATOM 1369 C C . VAL A 1 174 ? 10.160 5.892 -12.380 1.00 87.19 174 VAL A C 1
ATOM 1371 O O . VAL A 1 174 ? 9.715 6.177 -11.271 1.00 87.19 174 VAL A O 1
ATOM 1374 N N . ARG A 1 175 ? 11.297 6.427 -12.836 1.00 87.88 175 ARG A N 1
ATOM 1375 C CA . ARG A 1 175 ? 12.082 7.386 -12.057 1.00 87.88 175 ARG A CA 1
ATOM 1376 C C . ARG A 1 175 ? 11.265 8.632 -11.712 1.00 87.88 175 ARG A C 1
ATOM 1378 O O . ARG A 1 175 ? 11.229 9.021 -10.549 1.00 87.88 175 ARG A O 1
ATOM 1385 N N . LYS A 1 176 ? 10.640 9.272 -12.709 1.00 89.38 176 LYS A N 1
ATOM 1386 C CA . LYS A 1 176 ? 9.813 10.477 -12.503 1.00 89.38 176 LYS A CA 1
ATOM 1387 C C . LYS A 1 176 ? 8.688 10.204 -11.509 1.00 89.38 176 LYS A C 1
ATOM 1389 O O . LYS A 1 176 ? 8.456 11.013 -10.614 1.00 89.38 176 LYS A O 1
ATOM 1394 N N . GLU A 1 177 ? 8.055 9.048 -11.644 1.00 89.62 177 GLU A N 1
ATOM 1395 C CA . GLU A 1 177 ? 6.950 8.635 -10.795 1.00 89.62 177 GLU A CA 1
ATOM 1396 C C . GLU A 1 177 ? 7.381 8.417 -9.340 1.00 89.62 177 GLU A C 1
ATOM 1398 O O . GLU A 1 177 ? 6.786 8.982 -8.424 1.00 89.62 177 GLU A O 1
ATOM 1403 N N . VAL A 1 178 ? 8.487 7.700 -9.119 1.00 87.75 178 VAL A N 1
ATOM 1404 C CA . VAL A 1 178 ? 9.061 7.503 -7.780 1.00 87.75 178 VAL A CA 1
ATOM 1405 C C . VAL A 1 178 ? 9.434 8.835 -7.128 1.00 87.75 178 VAL A C 1
ATOM 1407 O O . VAL A 1 178 ? 9.094 9.053 -5.968 1.00 87.75 178 VAL A O 1
ATOM 1410 N N . PHE A 1 179 ? 10.084 9.755 -7.848 1.00 88.88 179 PHE A N 1
ATOM 1411 C CA . PHE A 1 179 ? 10.423 11.071 -7.289 1.00 88.88 179 PHE A CA 1
ATOM 1412 C C . PHE A 1 179 ? 9.185 11.913 -6.970 1.00 88.88 179 PHE A C 1
ATOM 1414 O O . PHE A 1 179 ? 9.157 12.578 -5.936 1.00 88.88 179 PHE A O 1
ATOM 1421 N N . SER A 1 180 ? 8.156 11.866 -7.819 1.00 89.31 180 SER A N 1
ATOM 1422 C CA . SER A 1 180 ? 6.884 12.543 -7.561 1.00 89.31 180 SER A CA 1
ATOM 1423 C C . SER A 1 180 ? 6.217 12.013 -6.287 1.00 89.31 180 SER A C 1
ATOM 1425 O O . SER A 1 180 ? 5.819 12.806 -5.435 1.00 89.31 180 SER A O 1
ATOM 1427 N N . LEU A 1 181 ? 6.164 10.689 -6.108 1.00 85.94 181 LEU A N 1
ATOM 1428 C CA . LEU A 1 181 ? 5.616 10.068 -4.900 1.00 85.94 181 LEU A CA 1
ATOM 1429 C C . LEU A 1 181 ? 6.439 10.399 -3.654 1.00 85.94 181 LEU A C 1
ATOM 1431 O O . LEU A 1 181 ? 5.868 10.752 -2.627 1.00 85.94 181 LEU A O 1
ATOM 1435 N N . LEU A 1 182 ? 7.771 10.351 -3.737 1.00 85.00 182 LEU A N 1
ATOM 1436 C CA . LEU A 1 182 ? 8.639 10.745 -2.626 1.00 85.00 182 LEU A CA 1
ATOM 1437 C C . LEU A 1 182 ? 8.416 12.207 -2.223 1.00 85.00 182 LEU A C 1
ATOM 1439 O O . LEU A 1 182 ? 8.381 12.504 -1.032 1.00 85.00 182 LEU A O 1
ATOM 1443 N N . HIS A 1 183 ? 8.224 13.110 -3.187 1.00 85.19 183 HIS A N 1
ATOM 1444 C CA . HIS A 1 183 ? 7.932 14.513 -2.901 1.00 85.19 183 HIS A CA 1
ATOM 1445 C C . HIS A 1 183 ? 6.577 14.695 -2.200 1.00 85.19 183 HIS A C 1
ATOM 1447 O O . HIS A 1 183 ? 6.488 15.471 -1.254 1.00 85.19 183 HIS A O 1
ATOM 1453 N N . LEU A 1 184 ? 5.543 13.954 -2.615 1.00 80.38 184 LEU A N 1
ATOM 1454 C CA . LEU A 1 184 ? 4.219 13.982 -1.977 1.00 80.38 184 LEU A CA 1
ATOM 1455 C C . LEU A 1 184 ? 4.221 13.390 -0.563 1.00 80.38 184 LEU A C 1
ATOM 1457 O O . LEU A 1 184 ? 3.510 13.874 0.312 1.00 80.38 184 LEU A O 1
ATOM 1461 N N . LEU A 1 185 ? 5.002 12.331 -0.349 1.00 77.50 185 LEU A N 1
ATOM 1462 C CA . LEU A 1 185 ? 5.083 11.612 0.923 1.00 77.50 185 LEU A CA 1
ATOM 1463 C C . LEU A 1 185 ? 6.022 12.277 1.935 1.00 77.50 185 LEU A C 1
ATOM 1465 O O . LEU A 1 185 ? 5.990 11.920 3.113 1.00 77.50 185 LEU A O 1
ATOM 1469 N N . THR A 1 186 ? 6.859 13.217 1.490 1.00 76.44 186 THR A N 1
ATOM 1470 C CA . THR A 1 186 ? 7.764 13.952 2.371 1.00 76.44 186 THR A CA 1
ATOM 1471 C C . THR A 1 186 ? 7.006 15.078 3.068 1.00 76.44 186 THR A C 1
ATOM 1473 O O . THR A 1 186 ? 6.470 15.950 2.384 1.00 76.44 186 THR A O 1
ATOM 1476 N N . PRO A 1 187 ? 6.959 15.094 4.415 1.00 64.88 187 PRO A N 1
ATOM 1477 C CA . PRO A 1 187 ? 6.352 16.192 5.153 1.00 64.88 187 PRO A CA 1
ATOM 1478 C C . PRO A 1 187 ? 6.997 17.515 4.741 1.00 64.88 187 PRO A C 1
ATOM 1480 O O . PRO A 1 187 ? 8.225 17.619 4.710 1.00 64.88 187 PRO A O 1
ATOM 1483 N N . LYS A 1 188 ? 6.181 18.523 4.428 1.00 63.09 188 LYS A N 1
ATOM 1484 C CA . LYS A 1 188 ? 6.676 19.890 4.265 1.00 63.09 188 LYS A CA 1
ATOM 1485 C C . LYS A 1 188 ? 6.929 20.441 5.667 1.00 63.09 188 LYS A C 1
ATOM 1487 O O . LYS A 1 188 ? 5.983 20.571 6.439 1.00 63.09 188 LYS A O 1
ATOM 1492 N N . SER A 1 189 ? 8.203 20.637 5.993 1.00 46.25 189 SER A N 1
ATOM 1493 C CA . SER A 1 189 ? 8.668 21.346 7.190 1.00 46.25 189 SER A CA 1
ATOM 1494 C C . SER A 1 189 ? 8.219 22.797 7.179 1.00 46.25 189 SER A C 1
ATOM 1496 O O . SER A 1 189 ? 8.328 23.392 6.080 1.00 46.25 189 SER A O 1
#

pLDDT: mean 75.97, std 11.16, range [36.94, 89.62]